Protein 4FI9 (pdb70)

Nearest PDB structures (foldseek):
  6wme-assembly1_A-3  TM=9.940E-01  e=1.239E-36  Homo sapiens
  4dxt-assembly1_A  TM=9.394E-01  e=5.424E-35  Homo sapiens
  6r15-assembly1_A  TM=9.666E-01  e=5.099E-30  Homo sapiens
  5ed8-assembly1_A  TM=8.109E-01  e=4.508E-31  Mus musculus
  5ywz-assembly1_A  TM=8.117E-01  e=4.195E-27  Mus musculus

Sequence (209 aa):
VTEEQVHHIVKQALQRYSEDRIGLADYALESGGASVISTRCSETYETKTALLSLFGIPLWYHSQSPRVILQPDVHPGNCWAFQGPQGFAVVRLSARIRPTAVTLEHVPKALSPNSTISSAPKDFAIFGFDEDLQQEGTLLGKFTYDQDGEPIQTFHFQAPTMATYQVVELRILTNWGHPEYTCIYRFRVHGEPAHFYPMLRYTNGPPPT

Solvent-accessible surface area: 11937 Å² total; per-residue (Å²): 150,70,126,137,90,65,109,132,102,67,160,51,57,115,102,135,127,83,80,57,121,27,35,70,71,18,39,0,41,39,106,54,48,3,53,25,56,66,135,28,15,34,86,48,43,93,50,55,5,9,22,18,27,34,97,73,116,111,83,164,107,98,60,63,46,20,125,16,0,0,51,84,87,42,132,63,12,34,2,1,5,2,134,14,53,114,6,90,2,10,0,36,4,42,35,90,0,50,6,49,1,0,0,2,11,4,2,46,62,93,110,15,102,136,68,77,10,36,6,0,4,71,41,0,4,1,27,0,15,55,144,43,115,113,109,124,30,71,102,31,12,76,37,65,3,67,55,115,39,128,47,22,20,49,26,128,11,180,94,42,93,147,54,45,10,64,17,2,2,0,59,1,74,51,12,69,56,50,124,38,29,0,0,2,0,4,0,4,1,6,16,50,72,61,217,232,190,65,140,86,156,104,59,101,41,109,46,23,39

Structure (mmCIF, N/CA/C/O backbone):
data_4FI9
#
_entry.id   4FI9
#
_cell.length_a   79.835
_cell.length_b   79.835
_cell.length_c   280.221
_cell.angle_alpha   90.00
_cell.angle_beta   90.00
_cell.angle_gamma   120.00
#
_symmetry.space_group_name_H-M   'H 3 2'
#
loop_
_entity.id
_entity.type
_entity.pdbx_description
1 polymer 'SUN domain-containing protein 2'
2 polymer Nesprin-2
3 water water
#
loop_
_atom_site.group_PDB
_atom_site.id
_atom_site.type_symbol
_atom_site.label_atom_id
_atom_site.label_alt_id
_atom_site.label_comp_id
_atom_site.label_asym_id
_atom_site.label_entity_id
_atom_site.label_seq_id
_atom_site.pdbx_PDB_ins_code
_atom_site.Cartn_x
_atom_site.Cartn_y
_atom_site.Cartn_z
_atom_site.occupancy
_atom_site.B_iso_or_equiv
_atom_site.auth_seq_id
_atom_site.auth_comp_id
_atom_site.auth_asym_id
_atom_site.auth_atom_id
_atom_site.pdbx_PDB_model_num
ATOM 1 N N . VAL A 1 1 ? -2.841 -45.678 21.218 1.00 103.45 523 VAL A N 1
ATOM 2 C CA . VAL A 1 1 ? -3.641 -46.629 20.382 1.00 102.19 523 VAL A CA 1
ATOM 3 C C . VAL A 1 1 ? -3.044 -48.036 20.342 1.00 102.53 523 VAL A C 1
ATOM 4 O O . VAL A 1 1 ? -1.861 -48.229 20.626 1.00 103.00 523 VAL A O 1
ATOM 8 N N . THR A 1 2 ? -3.878 -49.009 19.985 1.00 102.59 524 THR A N 1
ATOM 9 C CA . THR A 1 2 ? -3.430 -50.382 19.797 1.00 103.20 524 THR A CA 1
ATOM 10 C C . THR A 1 2 ? -3.045 -50.653 18.344 1.00 100.61 524 THR A C 1
ATOM 11 O O . THR A 1 2 ? -3.556 -50.008 17.417 1.00 98.56 524 THR A O 1
ATOM 15 N N . GLU A 1 3 ? -2.144 -51.620 18.163 1.00 100.96 525 GLU A N 1
ATOM 16 C CA . GLU A 1 3 ? -1.741 -52.104 16.844 1.00 98.90 525 GLU A CA 1
ATOM 17 C C . GLU A 1 3 ? -2.963 -52.335 15.947 1.00 97.19 525 GLU A C 1
ATOM 18 O O . GLU A 1 3 ? -2.993 -51.891 14.802 1.00 95.04 525 GLU A O 1
ATOM 24 N N . GLU A 1 4 ? -3.978 -53.004 16.480 1.00 98.40 526 GLU A N 1
ATOM 25 C CA . GLU A 1 4 ? -5.195 -53.245 15.735 1.00 97.43 526 GLU A CA 1
ATOM 26 C C . GLU A 1 4 ? -5.744 -51.937 15.168 1.00 94.67 526 GLU A C 1
ATOM 27 O O . GLU A 1 4 ? -6.109 -51.875 13.992 1.00 92.86 526 GLU A O 1
ATOM 33 N N . GLN A 1 5 ? -5.776 -50.888 15.985 1.00 94.24 527 GLN A N 1
ATOM 34 C CA . GLN A 1 5 ? -6.277 -49.599 15.515 1.00 92.03 527 GLN A CA 1
ATOM 35 C C . GLN A 1 5 ? -5.424 -49.073 14.377 1.00 88.75 527 GLN A C 1
ATOM 36 O O . GLN A 1 5 ? -5.954 -48.483 13.430 1.00 87.10 527 GLN A O 1
ATOM 42 N N . VAL A 1 6 ? -4.108 -49.285 14.470 1.00 87.65 528 VAL A N 1
ATOM 43 C CA . VAL A 1 6 ? -3.173 -48.738 13.480 1.00 84.57 528 VAL A CA 1
ATOM 44 C C . VAL A 1 6 ? -3.445 -49.331 12.105 1.00 82.77 528 VAL A C 1
ATOM 45 O O . VAL A 1 6 ? -3.621 -48.600 11.128 1.00 80.89 528 VAL A O 1
ATOM 49 N N . HIS A 1 7 ? -3.503 -50.661 12.049 1.00 83.23 529 HIS A N 1
ATOM 50 C CA . HIS A 1 7 ? -3.819 -51.380 10.825 1.00 81.79 529 HIS A CA 1
ATOM 51 C C . HIS A 1 7 ? -5.096 -50.886 10.158 1.00 80.57 529 HIS A C 1
ATOM 52 O O . HIS A 1 7 ? -5.127 -50.686 8.945 1.00 79.15 529 HIS A O 1
ATOM 59 N N . HIS A 1 8 ? -6.143 -50.682 10.950 1.00 81.40 530 HIS A N 1
ATOM 60 C CA . HIS A 1 8 ? -7.392 -50.150 10.421 1.00 80.47 530 HIS A CA 1
ATOM 61 C C . HIS A 1 8 ? -7.194 -48.761 9.828 1.00 77.45 530 HIS A C 1
ATOM 62 O O . HIS A 1 8 ? -7.758 -48.459 8.773 1.00 76.50 530 HIS A O 1
ATOM 69 N N . ILE A 1 9 ? -6.402 -47.923 10.504 1.00 75.91 531 ILE A N 1
ATOM 70 C CA . ILE A 1 9 ? -6.136 -46.565 10.028 1.00 72.79 531 ILE A CA 1
ATOM 71 C C . ILE A 1 9 ? -5.431 -46.632 8.683 1.00 70.69 531 ILE A C 1
ATOM 72 O O . ILE A 1 9 ? -5.833 -45.961 7.731 1.00 69.48 531 ILE A O 1
ATOM 77 N N . VAL A 1 10 ? -4.408 -47.480 8.608 1.00 70.14 532 VAL A N 1
ATOM 78 C CA . VAL A 1 10 ? -3.653 -47.689 7.384 1.00 68.22 532 VAL A CA 1
ATOM 79 C C . VAL A 1 10 ? -4.518 -48.251 6.244 1.00 67.78 532 VAL A C 1
ATOM 80 O O . VAL A 1 10 ? -4.495 -47.729 5.128 1.00 65.84 532 VAL A O 1
ATOM 84 N N . LYS A 1 11 ? -5.271 -49.312 6.535 1.00 69.35 533 LYS A N 1
ATOM 85 C CA . LYS A 1 11 ? -6.159 -49.923 5.554 1.00 70.22 533 LYS A CA 1
ATOM 86 C C . LYS A 1 11 ? -7.074 -48.871 4.946 1.00 69.60 533 LYS A C 1
ATOM 87 O O . LYS A 1 11 ? -7.158 -48.737 3.713 1.00 68.86 533 LYS A O 1
ATOM 93 N N . GLN A 1 12 ? -7.735 -48.115 5.821 1.00 70.16 534 GLN A N 1
ATOM 94 C CA . GLN A 1 12 ? -8.641 -47.059 5.406 1.00 69.66 534 GLN A CA 1
ATOM 95 C C . GLN A 1 12 ? -7.872 -46.057 4.570 1.00 68.02 534 GLN A C 1
ATOM 96 O O . GLN A 1 12 ? -8.316 -45.661 3.493 1.00 67.13 534 GLN A O 1
ATOM 98 N N . ALA A 1 13 ? -6.690 -45.692 5.050 1.00 68.15 535 ALA A N 1
ATOM 99 C CA . ALA A 1 13 ? -5.862 -44.713 4.369 1.00 67.47 535 ALA A CA 1
ATOM 100 C C . ALA A 1 13 ? -5.494 -45.183 2.968 1.00 67.30 535 ALA A C 1
ATOM 101 O O . ALA A 1 13 ? -5.598 -44.411 2.010 1.00 66.49 535 ALA A O 1
ATOM 103 N N . LEU A 1 14 ? -5.089 -46.451 2.850 1.00 68.64 536 LEU A N 1
ATOM 104 C CA . LEU A 1 14 ? -4.633 -46.990 1.574 1.00 68.93 536 LEU A CA 1
ATOM 105 C C . LEU A 1 14 ? -5.789 -47.103 0.620 1.00 69.85 536 LEU A C 1
ATOM 106 O O . LEU A 1 14 ? -5.632 -46.888 -0.578 1.00 69.18 536 LEU A O 1
ATOM 111 N N . GLN A 1 15 ? -6.954 -47.427 1.173 1.00 72.19 537 GLN A N 1
ATOM 112 C CA . GLN A 1 15 ? -8.184 -47.552 0.403 1.00 74.06 537 GLN A CA 1
ATOM 113 C C . GLN A 1 15 ? -8.588 -46.235 -0.263 1.00 73.39 537 GLN A C 1
ATOM 114 O O . GLN A 1 15 ? -8.884 -46.211 -1.462 1.00 73.21 537 GLN A O 1
ATOM 120 N N . ARG A 1 16 ? -8.590 -45.147 0.508 1.00 73.53 538 ARG A N 1
ATOM 121 C CA . ARG A 1 16 ? -8.880 -43.829 -0.048 1.00 73.49 538 ARG A CA 1
ATOM 122 C C . ARG A 1 16 ? -7.865 -43.444 -1.130 1.00 71.96 538 ARG A C 1
ATOM 123 O O . ARG A 1 16 ? -8.206 -42.813 -2.132 1.00 71.43 538 ARG A O 1
ATOM 131 N N . TYR A 1 17 ? -6.621 -43.855 -0.918 1.00 71.60 539 TYR A N 1
ATOM 132 C CA . TYR A 1 17 ? -5.534 -43.559 -1.829 1.00 70.65 539 TYR A CA 1
ATOM 133 C C . TYR A 1 17 ? -5.800 -44.158 -3.202 1.00 71.02 539 TYR A C 1
ATOM 134 O O . TYR A 1 17 ? -5.496 -43.573 -4.244 1.00 70.43 539 TYR A O 1
ATOM 143 N N . SER A 1 18 ? -6.385 -45.339 -3.197 1.00 72.49 540 SER A N 1
ATOM 144 C CA . SER A 1 18 ? -6.559 -46.091 -4.416 1.00 73.69 540 SER A CA 1
ATOM 145 C C . SER A 1 18 ? -7.851 -45.738 -5.116 1.00 74.26 540 SER A C 1
ATOM 146 O O . SER A 1 18 ? -8.141 -46.266 -6.174 1.00 74.75 540 SER A O 1
ATOM 149 N N . GLU A 1 19 ? -8.618 -44.837 -4.515 1.00 75.06 541 GLU A N 1
ATOM 150 C CA . GLU A 1 19 ? -9.833 -44.302 -5.115 1.00 76.52 541 GLU A CA 1
ATOM 151 C C . GLU A 1 19 ? -9.525 -42.976 -5.800 1.00 76.21 541 GLU A C 1
ATOM 152 O O . GLU A 1 19 ? -10.092 -41.933 -5.462 1.00 76.70 541 GLU A O 1
ATOM 158 N N . ASP A 1 20 ? -8.610 -43.019 -6.763 1.00 76.35 542 ASP A N 1
ATOM 159 C CA . ASP A 1 20 ? -8.138 -41.815 -7.445 1.00 76.18 542 ASP A CA 1
ATOM 160 C C . ASP A 1 20 ? -7.654 -40.757 -6.466 1.00 75.08 542 ASP A C 1
ATOM 161 O O . ASP A 1 20 ? -7.672 -39.579 -6.765 1.00 74.80 542 ASP A O 1
ATOM 166 N N . ARG A 1 21 ? -7.243 -41.203 -5.286 1.00 75.04 543 ARG A N 1
ATOM 167 C CA . ARG A 1 21 ? -6.574 -40.368 -4.289 1.00 75.07 543 ARG A CA 1
ATOM 168 C C . ARG A 1 21 ? -7.504 -39.512 -3.448 1.00 75.18 543 ARG A C 1
ATOM 169 O O . ARG A 1 21 ? -7.252 -39.310 -2.263 1.00 75.65 543 ARG A O 1
ATOM 177 N N . ILE A 1 22 ? -8.565 -39.002 -4.053 1.00 75.21 544 ILE A N 1
ATOM 178 C CA . ILE A 1 22 ? -9.437 -38.065 -3.360 1.00 75.53 544 ILE A CA 1
ATOM 179 C C . ILE A 1 22 ? -10.805 -38.676 -3.068 1.00 76.33 544 ILE A C 1
ATOM 180 O O . ILE A 1 22 ? -11.608 -38.095 -2.327 1.00 77.42 544 ILE A O 1
ATOM 185 N N . GLY A 1 23 ? -11.059 -39.844 -3.659 1.00 75.87 545 GLY A N 1
ATOM 186 C CA . GLY A 1 23 ? -12.324 -40.560 -3.493 1.00 76.55 545 GLY A CA 1
ATOM 187 C C . GLY A 1 23 ? -13.602 -39.973 -4.094 1.00 77.24 545 GLY A C 1
ATOM 188 O O . GLY A 1 23 ? -14.697 -40.375 -3.717 1.00 78.73 545 GLY A O 1
ATOM 189 N N . LEU A 1 24 ? -13.485 -39.031 -5.023 1.00 76.47 546 LEU A N 1
ATOM 190 C CA . LEU A 1 24 ? -14.667 -38.526 -5.715 1.00 77.34 546 LEU A CA 1
ATOM 191 C C . LEU A 1 24 ? -14.639 -38.831 -7.206 1.00 77.21 546 LEU A C 1
ATOM 192 O O . LEU A 1 24 ? -13.614 -38.639 -7.875 1.00 76.32 546 LEU A O 1
ATOM 197 N N . ALA A 1 25 ? -15.778 -39.274 -7.729 1.00 78.23 547 ALA A N 1
ATOM 198 C CA . ALA A 1 25 ? -15.936 -39.466 -9.166 1.00 78.61 547 ALA A CA 1
ATOM 199 C C . ALA A 1 25 ? -15.538 -38.213 -9.957 1.00 78.12 547 ALA A C 1
ATOM 200 O O . ALA A 1 25 ? -15.740 -37.084 -9.502 1.00 78.25 547 ALA A O 1
ATOM 202 N N . ASP A 1 26 ? -14.951 -38.429 -11.130 1.00 77.86 548 ASP A N 1
ATOM 203 C CA . ASP A 1 26 ? -14.433 -37.343 -11.950 1.00 77.81 548 ASP A CA 1
ATOM 204 C C . ASP A 1 26 ? -15.177 -37.316 -13.252 1.00 79.08 548 ASP A C 1
ATOM 205 O O . ASP A 1 26 ? -14.881 -38.114 -14.138 1.00 79.58 548 ASP A O 1
ATOM 210 N N . TYR A 1 27 ? -16.124 -36.390 -13.383 1.00 80.03 549 TYR A N 1
ATOM 211 C CA . TYR A 1 27 ? -16.954 -36.322 -14.586 1.00 81.66 549 TYR A CA 1
ATOM 212 C C . TYR A 1 27 ? -16.206 -35.764 -15.791 1.00 81.25 549 TYR A C 1
ATOM 213 O O . TYR A 1 27 ? -16.734 -35.716 -16.903 1.00 82.68 549 TYR A O 1
ATOM 222 N N . ALA A 1 28 ? -14.960 -35.372 -15.550 1.00 79.13 550 ALA A N 1
ATOM 223 C CA . ALA A 1 28 ? -14.079 -34.878 -16.582 1.00 78.76 550 ALA A CA 1
ATOM 224 C C . ALA A 1 28 ? -13.010 -35.904 -16.993 1.00 77.73 550 ALA A C 1
ATOM 225 O O . ALA A 1 28 ? -12.198 -35.626 -17.863 1.00 78.40 550 ALA A O 1
ATOM 227 N N . LEU A 1 29 ? -13.007 -37.089 -16.395 1.00 76.66 551 LEU A N 1
ATOM 228 C CA . LEU A 1 29 ? -12.043 -38.124 -16.792 1.00 76.02 551 LEU A CA 1
ATOM 229 C C . LEU A 1 29 ? -12.311 -38.629 -18.208 1.00 77.85 551 LEU A C 1
ATOM 230 O O . LEU A 1 29 ? -13.439 -39.016 -18.527 1.00 79.37 551 LEU A O 1
ATOM 235 N N . GLU A 1 30 ? -11.275 -38.643 -19.046 1.00 77.84 552 GLU A N 1
ATOM 236 C CA . GLU A 1 30 ? -11.472 -38.931 -20.460 1.00 79.69 552 GLU A CA 1
ATOM 237 C C . GLU A 1 30 ? -11.956 -40.340 -20.737 1.00 80.58 552 GLU A C 1
ATOM 238 O O . GLU A 1 30 ? -12.850 -40.537 -21.547 1.00 82.65 552 GLU A O 1
ATOM 244 N N . SER A 1 31 ? -11.355 -41.317 -20.072 1.00 79.50 553 SER A N 1
ATOM 245 C CA . SER A 1 31 ? -11.700 -42.717 -20.294 1.00 80.69 553 SER A CA 1
ATOM 246 C C . SER A 1 31 ? -13.106 -43.009 -19.804 1.00 81.29 553 SER A C 1
ATOM 247 O O . SER A 1 31 ? -13.756 -43.941 -20.277 1.00 83.10 553 SER A O 1
ATOM 250 N N . GLY A 1 32 ? -13.559 -42.202 -18.850 1.00 79.86 554 GLY A N 1
ATOM 251 C CA . GLY A 1 32 ? -14.912 -42.290 -18.334 1.00 80.67 554 GLY A CA 1
ATOM 252 C C . GLY A 1 32 ? -15.943 -41.671 -19.256 1.00 82.82 554 GLY A C 1
ATOM 253 O O . GLY A 1 32 ? -17.148 -41.851 -19.046 1.00 84.58 554 GLY A O 1
ATOM 254 N N . GLY A 1 33 ? -15.479 -40.933 -20.268 1.00 83.03 555 GLY A N 1
ATOM 255 C CA . GLY A 1 33 ? -16.362 -40.366 -21.283 1.00 84.93 555 GLY A CA 1
ATOM 256 C C . GLY A 1 33 ? -16.238 -38.876 -21.529 1.00 84.65 555 GLY A C 1
ATOM 257 O O . GLY A 1 33 ? -16.931 -38.331 -22.382 1.00 86.92 555 GLY A O 1
ATOM 258 N N . ALA A 1 34 ? -15.378 -38.204 -20.777 1.00 82.50 556 ALA A N 1
ATOM 259 C CA . ALA A 1 34 ? -15.134 -36.786 -20.994 1.00 82.35 556 ALA A CA 1
ATOM 260 C C . ALA A 1 34 ? -14.272 -36.595 -22.220 1.00 83.42 556 ALA A C 1
ATOM 261 O O . ALA A 1 34 ? -13.494 -37.470 -22.588 1.00 83.47 556 ALA A O 1
ATOM 263 N N . SER A 1 35 ? -14.420 -35.446 -22.861 1.00 84.99 557 SER A N 1
ATOM 264 C CA . SER A 1 35 ? -13.571 -35.095 -23.983 1.00 86.25 557 SER A CA 1
ATOM 265 C C . SER A 1 35 ? -13.373 -33.597 -24.011 1.00 86.80 557 SER A C 1
ATOM 266 O O . SER A 1 35 ? -14.154 -32.834 -23.446 1.00 86.73 557 SER A O 1
ATOM 269 N N . VAL A 1 36 ? -12.298 -33.196 -24.669 1.00 87.93 558 VAL A N 1
ATOM 270 C CA . VAL A 1 36 ? -11.961 -31.804 -24.881 1.00 89.18 558 VAL A CA 1
ATOM 271 C C . VAL A 1 36 ? -12.535 -31.384 -26.246 1.00 92.72 558 VAL A C 1
ATOM 272 O O . VAL A 1 36 ? -12.729 -32.227 -27.131 1.00 94.06 558 VAL A O 1
ATOM 276 N N . ILE A 1 37 ? -12.834 -30.096 -26.403 1.00 94.62 559 ILE A N 1
ATOM 277 C CA . ILE A 1 37 ? -13.442 -29.611 -27.636 1.00 98.62 559 ILE A CA 1
ATOM 278 C C . ILE A 1 37 ? -12.443 -29.066 -28.682 1.00 100.87 559 ILE A C 1
ATOM 279 O O . ILE A 1 37 ? -12.656 -29.247 -29.896 1.00 103.90 559 ILE A O 1
ATOM 284 N N . SER A 1 38 ? -11.362 -28.425 -28.226 1.00 100.06 560 SER A N 1
ATOM 285 C CA . SER A 1 38 ? -10.225 -28.027 -29.107 1.00 102.07 560 SER A CA 1
ATOM 286 C C . SER A 1 38 ? -10.425 -26.725 -29.885 1.00 105.17 560 SER A C 1
ATOM 287 O O . SER A 1 38 ? -9.652 -25.773 -29.715 1.00 105.60 560 SER A O 1
ATOM 290 N N . THR A 1 39 ? -11.431 -26.708 -30.765 1.00 107.77 561 THR A N 1
ATOM 291 C CA . THR A 1 39 ? -11.793 -25.514 -31.538 1.00 110.79 561 THR A CA 1
ATOM 292 C C . THR A 1 39 ? -12.087 -24.355 -30.581 1.00 110.30 561 THR A C 1
ATOM 293 O O . THR A 1 39 ? -11.630 -23.228 -30.795 1.00 111.84 561 THR A O 1
ATOM 297 N N . ARG A 1 40 ? -12.854 -24.652 -29.530 1.00 108.39 562 ARG A N 1
ATOM 298 C CA . ARG A 1 40 ? -12.918 -23.807 -28.352 1.00 106.94 562 ARG A CA 1
ATOM 299 C C . ARG A 1 40 ? -11.866 -24.379 -27.424 1.00 103.81 562 ARG A C 1
ATOM 300 O O . ARG A 1 40 ? -11.848 -25.583 -27.184 1.00 102.12 562 ARG A O 1
ATOM 302 N N . CYS A 1 41 ? -10.966 -23.508 -26.969 1.00 103.73 563 CYS A N 1
ATOM 303 C CA . CYS A 1 41 ? -9.881 -23.803 -26.017 1.00 101.53 563 CYS A CA 1
ATOM 304 C C . CYS A 1 41 ? -8.467 -23.633 -26.604 1.00 102.11 563 CYS A C 1
ATOM 305 O O . CYS A 1 41 ? -8.154 -24.174 -27.658 1.00 103.16 563 CYS A O 1
ATOM 308 N N . SER A 1 42 ? -7.653 -22.861 -25.872 1.00 101.72 564 SER A N 1
ATOM 309 C CA . SER A 1 42 ? -6.311 -22.330 -26.233 1.00 102.64 564 SER A CA 1
ATOM 310 C C . SER A 1 42 ? -5.341 -23.087 -27.150 1.00 102.93 564 SER A C 1
ATOM 311 O O . SER A 1 42 ? -5.387 -24.305 -27.280 1.00 101.75 564 SER A O 1
ATOM 314 N N . GLU A 1 43 ? -4.431 -22.329 -27.751 1.00 104.98 565 GLU A N 1
ATOM 315 C CA . GLU A 1 43 ? -3.380 -22.889 -28.583 1.00 106.12 565 GLU A CA 1
ATOM 316 C C . GLU A 1 43 ? -2.224 -23.398 -27.721 1.00 104.24 565 GLU A C 1
ATOM 317 O O . GLU A 1 43 ? -1.732 -22.688 -26.842 1.00 103.80 565 GLU A O 1
ATOM 319 N N . THR A 1 44 ? -1.814 -24.639 -27.988 1.00 103.55 566 THR A N 1
ATOM 320 C CA . THR A 1 44 ? -0.684 -25.303 -27.335 1.00 102.25 566 THR A CA 1
ATOM 321 C C . THR A 1 44 ? 0.632 -24.570 -27.580 1.00 104.63 566 THR A C 1
ATOM 322 O O . THR A 1 44 ? 0.913 -24.154 -28.701 1.00 107.71 566 THR A O 1
ATOM 3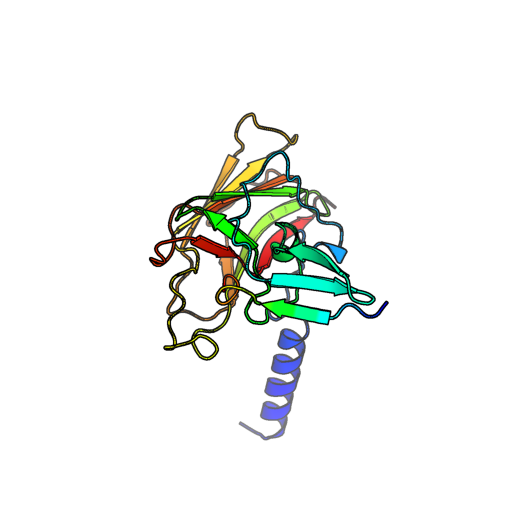26 N N . TYR A 1 45 ? 1.435 -24.420 -26.529 1.00 103.82 567 TYR A N 1
ATOM 327 C CA . TYR A 1 45 ? 2.758 -23.806 -26.632 1.00 106.32 567 TYR A CA 1
ATOM 328 C C . TYR A 1 45 ? 3.638 -24.650 -27.558 1.00 108.59 567 TYR A C 1
ATOM 329 O O . TYR A 1 45 ? 3.922 -25.808 -27.247 1.00 107.51 567 TYR A O 1
ATOM 338 N N . GLU A 1 46 ? 4.043 -24.087 -28.697 1.00 112.38 568 GLU A N 1
ATOM 339 C CA . GLU A 1 46 ? 4.910 -24.794 -29.646 1.00 115.08 568 GLU A CA 1
ATOM 340 C C . GLU A 1 46 ? 6.370 -24.779 -29.170 1.00 116.27 568 GLU A C 1
ATOM 341 O O . GLU A 1 46 ? 6.874 -23.725 -28.773 1.00 117.38 568 GLU A O 1
ATOM 343 N N . THR A 1 47 ? 7.044 -25.933 -29.213 1.00 116.45 569 THR A N 1
ATOM 344 C CA . THR A 1 47 ? 8.421 -26.035 -28.693 1.00 117.86 569 THR A CA 1
ATOM 345 C C . THR A 1 47 ? 9.472 -26.517 -29.701 1.00 121.58 569 THR A C 1
ATOM 346 O O . THR A 1 47 ? 10.557 -25.923 -29.795 1.00 124.51 569 THR A O 1
ATOM 350 N N . LYS A 1 48 ? 9.160 -27.589 -30.433 1.00 121.89 570 LYS A N 1
ATOM 351 C CA . LYS A 1 48 ? 10.095 -28.198 -31.403 1.00 125.51 570 LYS A CA 1
ATOM 352 C C . LYS A 1 48 ? 11.372 -28.766 -30.747 1.00 126.01 570 LYS A C 1
ATOM 353 O O . LYS A 1 48 ? 12.495 -28.516 -31.208 1.00 129.50 570 LYS A O 1
ATOM 355 N N . THR A 1 49 ? 11.182 -29.529 -29.669 1.00 122.82 571 THR A N 1
ATOM 356 C CA . THR A 1 49 ? 12.284 -30.230 -28.992 1.00 123.05 571 THR A CA 1
ATOM 357 C C . THR A 1 49 ? 12.239 -31.745 -29.236 1.00 123.06 571 THR A C 1
ATOM 358 O O . THR A 1 49 ? 13.232 -32.330 -29.672 1.00 125.76 571 THR A O 1
ATOM 362 N N . ALA A 1 50 ? 11.074 -32.352 -28.985 1.00 120.35 572 ALA A N 1
ATOM 363 C CA . ALA A 1 50 ? 10.884 -33.812 -29.022 1.00 119.93 572 ALA A CA 1
ATOM 364 C C . ALA A 1 50 ? 10.640 -34.390 -30.425 1.00 122.87 572 ALA A C 1
ATOM 365 O O . ALA A 1 50 ? 9.496 -34.429 -30.888 1.00 122.00 572 ALA A O 1
ATOM 367 N N . LEU A 1 51 ? 11.711 -34.853 -31.079 1.00 126.67 573 LEU A N 1
ATOM 368 C CA . LEU A 1 51 ? 11.628 -35.435 -32.433 1.00 130.30 573 LEU A CA 1
ATOM 369 C C . LEU A 1 51 ? 11.542 -36.966 -32.436 1.00 130.48 573 LEU A C 1
ATOM 370 O O . LEU A 1 51 ? 12.551 -37.655 -32.232 1.00 132.24 573 LEU A O 1
ATOM 372 N N . LEU A 1 52 ? 10.335 -37.483 -32.681 1.00 129.03 574 LEU A N 1
ATOM 373 C CA . LEU A 1 52 ? 10.089 -38.928 -32.785 1.00 129.35 574 LEU A CA 1
ATOM 374 C C . LEU A 1 52 ? 10.270 -39.426 -34.228 1.00 133.84 574 LEU A C 1
ATOM 375 O O . LEU A 1 52 ? 9.787 -38.793 -35.172 1.00 135.28 574 LEU A O 1
ATOM 377 N N . SER A 1 53 ? 10.973 -40.551 -34.385 1.00 136.28 575 SER A N 1
ATOM 378 C CA . SER A 1 53 ? 11.215 -41.151 -35.710 1.00 141.18 575 SER A CA 1
ATOM 379 C C . SER A 1 53 ? 11.314 -42.687 -35.683 1.00 142.60 575 SER A C 1
ATOM 380 O O . SER A 1 53 ? 11.753 -43.273 -34.686 1.00 141.08 575 SER A O 1
ATOM 383 N N . LEU A 1 54 ? 10.895 -43.324 -36.781 1.00 145.76 576 LEU A N 1
ATOM 384 C CA . LEU A 1 54 ? 10.930 -44.785 -36.915 1.00 147.70 576 LEU A CA 1
ATOM 385 C C . LEU A 1 54 ? 11.809 -45.180 -38.094 1.00 153.67 576 LEU A C 1
ATOM 386 O O . LEU A 1 54 ? 12.148 -44.332 -38.920 1.00 156.26 576 LEU A O 1
ATOM 388 N N . PHE A 1 55 ? 12.179 -46.463 -38.151 1.00 156.21 577 PHE A N 1
ATOM 389 C CA . PHE A 1 55 ? 13.005 -47.059 -39.241 1.00 162.35 577 PHE A CA 1
ATOM 390 C C . PHE A 1 55 ? 14.125 -46.175 -39.857 1.00 165.71 577 PHE A C 1
ATOM 391 O O . PHE A 1 55 ? 14.531 -46.393 -41.014 1.00 170.98 577 PHE A O 1
ATOM 393 N N . GLY A 1 56 ? 14.613 -45.186 -39.100 1.00 163.01 578 GLY A N 1
ATOM 394 C CA . GLY A 1 56 ? 15.738 -44.331 -39.650 1.00 166.71 578 GLY A CA 1
ATOM 395 C C . GLY A 1 56 ? 15.438 -42.844 -39.927 1.00 165.40 578 GLY A C 1
ATOM 396 O O . GLY A 1 56 ? 16.338 -41.952 -39.709 1.00 166.01 578 GLY A O 1
ATOM 397 N N . ILE A 1 57 ? 14.252 -42.606 -40.472 1.00 164.27 579 ILE A N 1
ATOM 398 C CA . ILE A 1 57 ? 13.921 -41.249 -40.940 1.00 163.94 579 ILE A CA 1
ATOM 399 C C . ILE A 1 57 ? 13.035 -40.434 -39.985 1.00 158.07 579 ILE A C 1
ATOM 400 O O . ILE A 1 57 ? 12.069 -40.967 -39.427 1.00 154.59 579 ILE A O 1
ATOM 405 N N . PRO A 1 58 ? 13.378 -39.139 -39.789 1.00 157.30 580 PRO A N 1
ATOM 406 C CA . PRO A 1 58 ? 12.566 -38.187 -39.022 1.00 152.46 580 PRO A CA 1
ATOM 407 C C . PRO A 1 58 ? 11.111 -38.110 -39.496 1.00 151.06 580 PRO A C 1
ATOM 408 O O . PRO A 1 58 ? 10.847 -38.136 -40.704 1.00 154.63 580 PRO A O 1
ATOM 412 N N . LEU A 1 59 ? 10.188 -38.025 -38.539 1.00 146.18 581 LEU A N 1
ATOM 413 C CA . LEU A 1 59 ? 8.755 -37.938 -38.828 1.00 144.65 581 LEU A CA 1
ATOM 414 C C . LEU A 1 59 ? 8.180 -36.581 -38.420 1.00 142.00 581 LEU A C 1
ATOM 415 O O . LEU A 1 59 ? 7.838 -35.763 -39.277 1.00 143.97 581 LEU A O 1
ATOM 420 N N . TRP A 1 60 ? 8.073 -36.353 -37.112 1.00 137.81 582 TRP A N 1
ATOM 421 C CA . TRP A 1 60 ? 7.547 -35.099 -36.580 1.00 135.31 582 TRP A CA 1
ATOM 422 C C . TRP A 1 60 ? 7.962 -34.870 -35.132 1.00 131.29 582 TRP A C 1
ATOM 423 O O . TRP A 1 60 ? 8.378 -35.794 -34.434 1.00 129.88 582 TRP A O 1
ATOM 434 N N . TYR A 1 61 ? 7.839 -33.619 -34.701 1.00 129.60 583 TYR A N 1
ATOM 435 C CA . TYR A 1 61 ? 7.928 -33.257 -33.300 1.00 125.55 583 TYR A CA 1
ATOM 436 C C . TYR A 1 61 ? 6.566 -33.483 -32.645 1.00 121.63 583 TYR A C 1
ATOM 437 O O . TYR A 1 61 ? 5.571 -32.876 -33.051 1.00 121.37 583 TYR A O 1
ATOM 446 N N . HIS A 1 62 ? 6.518 -34.364 -31.648 1.00 118.70 584 HIS A N 1
ATOM 447 C CA . HIS A 1 62 ? 5.307 -34.542 -30.847 1.00 114.77 584 HIS A CA 1
ATOM 448 C C . HIS A 1 62 ? 5.268 -33.474 -29.767 1.00 111.66 584 HIS A C 1
ATOM 449 O O . HIS A 1 62 ? 6.302 -33.092 -29.234 1.00 111.81 584 HIS A O 1
ATOM 456 N N . SER A 1 63 ? 4.074 -32.979 -29.470 1.00 109.22 585 SER A N 1
ATOM 457 C CA . SER A 1 63 ? 3.867 -32.108 -28.313 1.00 106.37 585 SER A CA 1
ATOM 458 C C . SER A 1 63 ? 2.522 -32.417 -27.656 1.00 103.02 585 SER A C 1
ATOM 459 O O . SER A 1 63 ? 1.520 -32.599 -28.350 1.00 103.53 585 SER A O 1
ATOM 462 N N . GLN A 1 64 ? 2.514 -32.469 -26.323 1.00 99.60 586 GLN A N 1
ATOM 463 C CA . GLN A 1 64 ? 1.332 -32.854 -25.547 1.00 96.17 586 GLN A CA 1
ATOM 464 C C . GLN A 1 64 ? 0.114 -32.048 -25.949 1.00 95.88 586 GLN A C 1
ATOM 465 O O . GLN A 1 64 ? 0.178 -30.824 -26.031 1.00 96.64 586 GLN A O 1
ATOM 471 N N . SER A 1 65 ? -0.989 -32.743 -26.201 1.00 94.94 587 SER A N 1
ATOM 472 C CA . SER A 1 65 ? -2.235 -32.098 -26.611 1.00 95.00 587 SER A CA 1
ATOM 473 C C . SER A 1 65 ? -3.083 -31.746 -25.392 1.00 92.05 587 SER A C 1
ATOM 474 O O . SER A 1 65 ? -2.767 -32.175 -24.281 1.00 89.91 587 SER A O 1
ATOM 477 N N . PRO A 1 66 ? -4.154 -30.949 -25.586 1.00 92.08 588 PRO A N 1
ATOM 478 C CA . PRO A 1 66 ? -4.990 -30.574 -24.457 1.00 90.03 588 PRO A CA 1
ATOM 479 C C . PRO A 1 66 ? -5.594 -31.748 -23.704 1.00 87.88 588 PRO A C 1
ATOM 480 O O . PRO A 1 66 ? -5.803 -31.631 -22.493 1.00 86.04 588 PRO A O 1
ATOM 484 N N . ARG A 1 67 ? -5.843 -32.870 -24.386 1.00 87.93 589 ARG A N 1
ATOM 485 C CA . ARG A 1 67 ? -6.510 -33.984 -23.710 1.00 86.11 589 ARG A CA 1
ATOM 486 C C . ARG A 1 67 ? -5.773 -34.608 -22.535 1.00 83.40 589 ARG A C 1
ATOM 487 O O . ARG A 1 67 ? -6.402 -35.247 -21.695 1.00 82.09 589 ARG A O 1
ATOM 495 N N . VAL A 1 68 ? -4.469 -34.376 -22.436 1.00 82.50 590 VAL A N 1
ATOM 496 C CA . VAL A 1 68 ? -3.706 -34.919 -21.315 1.00 80.12 590 VAL A CA 1
ATOM 497 C C . VAL A 1 68 ? -4.119 -34.322 -19.954 1.00 78.01 590 VAL A C 1
ATOM 498 O O . VAL A 1 68 ? -3.795 -34.873 -18.898 1.00 76.28 590 VAL A O 1
ATOM 502 N N . ILE A 1 69 ? -4.866 -33.219 -19.984 1.00 78.18 591 ILE A N 1
ATOM 503 C CA . ILE A 1 69 ? -5.353 -32.604 -18.740 1.00 77.06 591 ILE A CA 1
ATOM 504 C C . ILE A 1 69 ? -6.500 -33.397 -18.137 1.00 76.24 591 ILE A C 1
ATOM 505 O O . ILE A 1 69 ? -6.931 -33.113 -17.020 1.00 75.56 591 ILE A O 1
ATOM 510 N N . LEU A 1 70 ? -6.985 -34.382 -18.889 1.00 76.82 592 LEU A N 1
ATOM 511 C CA . LEU A 1 70 ? -8.063 -35.258 -18.447 1.00 76.57 592 LEU A CA 1
ATOM 512 C C . LEU A 1 70 ? -7.552 -36.676 -18.303 1.00 76.47 592 LEU A C 1
ATOM 513 O O . LEU A 1 70 ? -8.337 -37.631 -18.177 1.00 77.15 592 LEU A O 1
ATOM 518 N N . GLN A 1 71 ? -6.236 -36.819 -18.358 1.00 76.22 593 GLN A N 1
ATOM 519 C CA . GLN A 1 71 ? -5.627 -38.133 -18.290 1.00 76.03 593 GLN A CA 1
ATOM 520 C C . GLN A 1 71 ? -4.898 -38.283 -16.943 1.00 74.59 593 GLN A C 1
ATOM 521 O O . GLN A 1 71 ? -4.289 -37.318 -16.468 1.00 74.27 593 GLN A O 1
ATOM 527 N N . PRO A 1 72 ? -4.993 -39.477 -16.312 1.00 73.92 594 PRO A N 1
ATOM 528 C CA . PRO A 1 72 ? -4.562 -39.705 -14.939 1.00 72.71 594 PRO A CA 1
ATOM 529 C C . PRO A 1 72 ? -3.069 -39.587 -14.778 1.00 73.15 594 PRO A C 1
ATOM 530 O O . PRO A 1 72 ? -2.604 -39.216 -13.713 1.00 72.00 594 PRO A O 1
ATOM 534 N N . ASP A 1 73 ? -2.338 -39.910 -15.840 1.00 75.48 595 ASP A N 1
ATOM 535 C CA . ASP A 1 73 ? -0.879 -39.932 -15.846 1.00 77.13 595 ASP A CA 1
ATOM 536 C C . ASP A 1 73 ? -0.303 -38.553 -15.528 1.00 76.75 595 ASP A C 1
ATOM 537 O O . ASP A 1 73 ? -0.471 -37.613 -16.322 1.00 78.12 595 ASP A O 1
ATOM 542 N N . VAL A 1 74 ? 0.368 -38.415 -14.381 1.00 75.25 596 VAL A N 1
ATOM 543 C CA . VAL A 1 74 ? 0.904 -37.107 -14.017 1.00 74.34 596 VAL A CA 1
ATOM 544 C C . VAL A 1 74 ? 2.383 -37.055 -13.661 1.00 74.90 596 VAL A C 1
ATOM 545 O O . VAL A 1 74 ? 2.798 -36.246 -12.823 1.00 74.76 596 VAL A O 1
ATOM 549 N N . HIS A 1 75 ? 3.187 -37.896 -14.295 1.00 75.61 597 HIS A N 1
ATOM 550 C CA . HIS A 1 75 ? 4.621 -37.778 -14.125 1.00 76.72 597 HIS A CA 1
ATOM 551 C C . HIS A 1 75 ? 5.058 -36.478 -14.795 1.00 77.49 597 HIS A C 1
ATOM 552 O O . HIS A 1 75 ? 4.327 -35.954 -15.630 1.00 77.94 597 HIS A O 1
ATOM 559 N N . PRO A 1 76 ? 6.233 -35.934 -14.413 1.00 78.00 598 PRO A N 1
ATOM 560 C CA . PRO A 1 76 ? 6.781 -34.751 -15.065 1.00 79.04 598 PRO A CA 1
ATOM 561 C C . PRO A 1 76 ? 6.680 -34.792 -16.577 1.00 80.03 598 PRO A C 1
ATOM 562 O O . PRO A 1 76 ? 7.115 -35.756 -17.206 1.00 80.64 598 PRO A O 1
ATOM 566 N N . GLY A 1 77 ? 6.092 -33.745 -17.141 1.00 80.12 599 GLY A N 1
ATOM 567 C CA . GLY A 1 77 ? 5.965 -33.615 -18.588 1.00 81.96 599 GLY A CA 1
ATOM 568 C C . GLY A 1 77 ? 4.605 -34.026 -19.111 1.00 81.10 599 GLY A C 1
ATOM 569 O O . GLY A 1 77 ? 4.244 -33.691 -20.234 1.00 82.52 599 GLY A O 1
ATOM 570 N N . ASN A 1 78 ? 3.853 -34.755 -18.293 1.00 79.17 600 ASN A N 1
ATOM 571 C CA . ASN A 1 78 ? 2.521 -35.214 -18.655 1.00 78.52 600 ASN A CA 1
ATOM 572 C C . ASN A 1 78 ? 1.479 -34.108 -18.511 1.00 78.01 600 ASN A C 1
ATOM 573 O O . ASN A 1 78 ? 0.369 -34.330 -17.995 1.00 76.87 600 ASN A O 1
ATOM 578 N N . CYS A 1 79 ? 1.837 -32.920 -18.979 1.00 79.03 601 CYS A N 1
ATOM 579 C CA . CYS A 1 79 ? 0.994 -31.759 -18.843 1.00 78.87 601 CYS A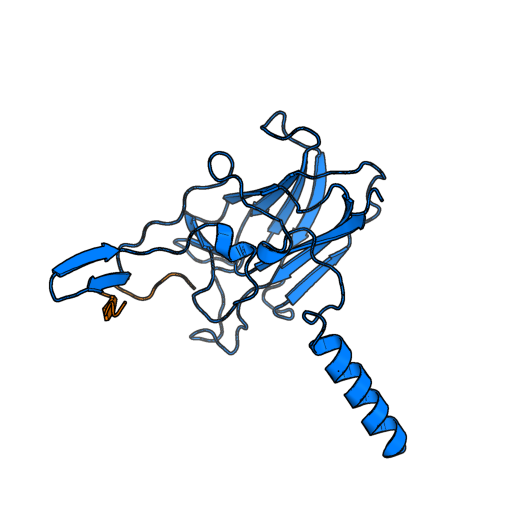 CA 1
ATOM 580 C C . CYS A 1 79 ? 0.755 -31.145 -20.208 1.00 80.45 601 CYS A C 1
ATOM 581 O O . CYS A 1 79 ? 1.479 -31.427 -21.163 1.00 82.14 601 CYS A O 1
ATOM 584 N N . TRP A 1 80 ? -0.272 -30.308 -20.292 1.00 80.01 602 TRP A N 1
ATOM 585 C CA . TRP A 1 80 ? -0.534 -29.524 -21.481 1.00 81.44 602 TRP A CA 1
ATOM 586 C C . TRP A 1 80 ? -0.120 -28.077 -21.235 1.00 82.35 602 TRP A C 1
ATOM 587 O O . TRP A 1 80 ? -0.495 -27.477 -20.232 1.00 81.32 602 TRP A O 1
ATOM 598 N N . ALA A 1 81 ? 0.662 -27.528 -22.158 1.00 84.49 603 ALA A N 1
ATOM 599 C CA . ALA A 1 81 ? 1.206 -26.179 -22.005 1.00 85.75 603 ALA A CA 1
ATOM 600 C C . ALA A 1 81 ? 0.574 -25.172 -22.958 1.00 87.55 603 ALA A C 1
ATOM 601 O O . ALA A 1 81 ? 0.078 -25.537 -24.018 1.00 88.54 603 ALA A O 1
ATOM 603 N N . PHE A 1 82 ? 0.583 -23.904 -22.572 1.00 88.25 604 PHE A N 1
ATOM 604 C CA . PHE A 1 82 ? 0.079 -22.845 -23.441 1.00 90.38 604 PHE A CA 1
ATOM 605 C C . PHE A 1 82 ? 0.906 -21.590 -23.254 1.00 92.63 604 PHE A C 1
ATOM 606 O O . PHE A 1 82 ? 1.565 -21.423 -22.224 1.00 91.83 604 PHE A O 1
ATOM 614 N N . GLN A 1 83 ? 0.865 -20.721 -24.259 1.00 95.63 605 GLN A N 1
ATOM 615 C CA . GLN A 1 83 ? 1.621 -19.478 -24.261 1.00 98.49 605 GLN A CA 1
ATOM 616 C C . GLN A 1 83 ? 1.211 -18.543 -23.127 1.00 98.07 605 GLN A C 1
ATOM 617 O O . GLN A 1 83 ? 0.032 -18.208 -22.967 1.00 97.42 605 GLN A O 1
ATOM 623 N N . GLY A 1 84 ? 2.199 -18.146 -22.333 1.00 98.61 606 GLY A N 1
ATOM 624 C CA . GLY A 1 84 ? 2.019 -17.131 -21.294 1.00 99.41 606 GLY A CA 1
ATOM 625 C C . GLY A 1 84 ? 1.250 -17.566 -20.062 1.00 96.60 606 GLY A C 1
ATOM 626 O O . GLY A 1 84 ? 1.067 -18.759 -19.835 1.00 93.74 606 GLY A O 1
ATOM 627 N N . PRO A 1 85 ? 0.798 -16.592 -19.253 1.00 97.75 607 PRO A N 1
ATOM 628 C CA . PRO A 1 85 ? 0.078 -16.885 -18.011 1.00 95.83 607 PRO A CA 1
ATOM 629 C C . PRO A 1 85 ? -1.457 -17.014 -18.081 1.00 95.05 607 PRO A C 1
ATOM 630 O O . PRO A 1 85 ? -2.063 -17.408 -17.083 1.00 93.24 607 PRO A O 1
ATOM 634 N N . GLN A 1 86 ? -2.085 -16.711 -19.215 1.00 96.64 608 GLN A N 1
ATOM 635 C CA . GLN A 1 86 ? -3.546 -16.894 -19.310 1.00 96.51 608 GLN A CA 1
ATOM 636 C C . GLN A 1 86 ? -4.008 -17.819 -20.443 1.00 95.49 608 GLN A C 1
ATOM 637 O O . GLN A 1 86 ? -3.442 -17.785 -21.540 1.00 96.81 608 GLN A O 1
ATOM 643 N N . GLY A 1 87 ? -5.031 -18.639 -20.169 1.00 93.33 609 GLY A N 1
ATOM 644 C CA . GLY A 1 87 ? -5.453 -19.675 -21.112 1.00 92.25 609 GLY A CA 1
ATOM 645 C C . GLY A 1 87 ? -6.800 -20.363 -20.958 1.00 91.10 609 GLY A C 1
ATOM 646 O O . GLY A 1 87 ? -7.268 -20.631 -19.852 1.00 89.20 609 GLY A O 1
ATOM 647 N N . PHE A 1 88 ? -7.393 -20.666 -22.114 1.00 92.50 610 PHE A N 1
ATOM 648 C CA . PHE A 1 88 ? -8.674 -21.368 -22.271 1.00 92.12 610 PHE A CA 1
ATOM 649 C C . PHE A 1 88 ? -8.517 -22.898 -22.316 1.00 89.16 610 PHE A C 1
ATOM 650 O O . PHE A 1 88 ? -7.585 -23.422 -22.931 1.00 88.55 610 PHE A O 1
ATOM 658 N N . ALA A 1 89 ? -9.447 -23.599 -21.674 1.00 87.30 611 ALA A N 1
ATOM 659 C CA . ALA A 1 89 ? -9.659 -25.031 -21.893 1.00 85.40 611 ALA A CA 1
ATOM 660 C C . ALA A 1 89 ? -11.131 -25.397 -21.624 1.00 85.38 611 ALA A C 1
ATOM 661 O O . ALA A 1 89 ? -11.715 -24.974 -20.617 1.00 85.05 611 ALA A O 1
ATOM 663 N N . VAL A 1 90 ? -11.732 -26.163 -22.536 1.00 85.78 612 VAL A N 1
ATOM 664 C CA . VAL A 1 90 ? -13.175 -26.469 -22.475 1.00 86.08 612 VAL A CA 1
ATOM 665 C C . VAL A 1 90 ? -13.499 -27.970 -22.609 1.00 84.86 612 VAL A C 1
ATOM 666 O O . VAL A 1 90 ? -13.119 -28.631 -23.571 1.00 85.31 612 VAL A O 1
ATOM 670 N N . VAL A 1 91 ? -14.227 -28.487 -21.633 1.00 83.43 613 VAL A N 1
ATOM 671 C CA . VAL A 1 91 ? -14.515 -29.906 -21.549 1.00 82.31 613 VAL A CA 1
ATOM 672 C C . VAL A 1 91 ? -16.005 -30.186 -21.781 1.00 84.17 613 VAL A C 1
ATOM 673 O O . VAL A 1 91 ? -16.866 -29.436 -21.312 1.00 85.64 613 VAL A O 1
ATOM 677 N N . ARG A 1 92 ? -16.311 -31.246 -22.523 1.00 84.58 614 ARG A N 1
ATOM 678 C CA . ARG A 1 92 ? -17.646 -31.820 -22.490 1.00 85.56 614 ARG A CA 1
ATOM 679 C C . ARG A 1 92 ? -17.525 -32.958 -21.479 1.00 83.36 614 ARG A C 1
ATOM 680 O O . ARG A 1 92 ? -16.734 -33.876 -21.671 1.00 82.47 614 ARG A O 1
ATOM 682 N N . LEU A 1 93 ? -18.258 -32.864 -20.377 1.00 82.74 615 LEU A N 1
ATOM 683 C CA . LEU A 1 93 ? -18.238 -33.898 -19.353 1.00 80.95 615 LEU A CA 1
ATOM 684 C C . LEU A 1 93 ? -18.917 -35.156 -19.838 1.00 82.46 615 LEU A C 1
ATOM 685 O O . LEU A 1 93 ? -19.774 -35.111 -20.721 1.00 84.80 615 LEU A O 1
ATOM 690 N N . SER A 1 94 ? -18.536 -36.279 -19.235 1.00 81.37 616 SER A N 1
ATOM 691 C CA . SER A 1 94 ? -19.122 -37.576 -19.544 1.00 82.89 616 SER A CA 1
ATOM 692 C C . SER A 1 94 ? -20.608 -37.665 -19.202 1.00 84.97 616 SER A C 1
ATOM 693 O O . SER A 1 94 ? -21.287 -38.586 -19.645 1.00 87.09 616 SER A O 1
ATOM 696 N N . ALA A 1 95 ? -21.103 -36.713 -18.412 1.00 85.24 617 ALA A N 1
ATOM 697 C CA . ALA A 1 95 ? -22.528 -36.622 -18.051 1.00 87.79 617 ALA A CA 1
ATOM 698 C C . ALA A 1 95 ? -22.923 -35.203 -17.629 1.00 88.64 617 ALA A C 1
ATOM 699 O O . ALA A 1 95 ? -22.081 -34.421 -17.172 1.00 86.80 617 ALA A O 1
ATOM 701 N N . ARG A 1 96 ? -24.201 -34.870 -17.795 1.00 91.74 618 ARG A N 1
ATOM 702 C CA . ARG A 1 96 ? -24.734 -33.628 -17.261 1.00 93.19 618 ARG A CA 1
ATOM 703 C C . ARG A 1 96 ? -24.856 -33.736 -15.738 1.00 92.52 618 ARG A C 1
ATOM 704 O O . ARG A 1 96 ? -25.524 -34.637 -15.220 1.00 93.49 618 ARG A O 1
ATOM 712 N N . ILE A 1 97 ? -24.183 -32.832 -15.030 1.00 91.20 619 ILE A N 1
ATOM 713 C CA . ILE A 1 97 ? -24.168 -32.846 -13.570 1.00 90.62 619 ILE A CA 1
ATOM 714 C C . ILE A 1 97 ? -24.228 -31.444 -12.990 1.00 91.78 619 ILE A C 1
ATOM 715 O O . ILE A 1 97 ? -23.892 -30.474 -13.668 1.00 92.07 619 ILE A O 1
ATOM 720 N N . ARG A 1 98 ? -24.678 -31.352 -11.740 1.00 93.09 620 ARG A N 1
ATOM 721 C CA . ARG A 1 98 ? -24.557 -30.135 -10.940 1.00 94.19 620 ARG A CA 1
ATOM 722 C C . ARG A 1 98 ? -23.145 -30.104 -10.375 1.00 91.10 620 ARG A C 1
ATOM 723 O O . ARG A 1 98 ? -22.836 -30.878 -9.464 1.00 89.64 620 ARG A O 1
ATOM 731 N N . PRO A 1 99 ? -22.286 -29.213 -10.912 1.00 90.32 621 PRO A N 1
ATOM 732 C CA . PRO A 1 99 ? -20.884 -29.124 -10.511 1.00 87.96 621 PRO A CA 1
ATOM 733 C C . PRO A 1 99 ? -20.772 -28.628 -9.074 1.00 88.76 621 PRO A C 1
ATOM 734 O O . PRO A 1 99 ? -21.239 -27.524 -8.768 1.00 91.20 621 PRO A O 1
ATOM 738 N N . THR A 1 100 ? -20.185 -29.442 -8.199 1.00 87.36 622 THR A N 1
ATOM 739 C CA . THR A 1 100 ? -20.092 -29.103 -6.773 1.00 88.12 622 THR A CA 1
ATOM 740 C C . THR A 1 100 ? -18.681 -28.659 -6.413 1.00 86.47 622 THR A C 1
ATOM 741 O O . THR A 1 100 ? -18.493 -27.812 -5.549 1.00 87.64 622 THR A O 1
ATOM 745 N N . ALA A 1 101 ? -17.697 -29.244 -7.084 1.00 84.44 623 ALA A N 1
ATOM 746 C CA . ALA A 1 101 ? -16.296 -28.969 -6.817 1.00 83.06 623 ALA A CA 1
ATOM 747 C C . ALA A 1 101 ? -15.420 -29.321 -8.027 1.00 81.88 623 ALA A C 1
ATOM 748 O O . ALA A 1 101 ? -15.836 -30.063 -8.935 1.00 81.95 623 ALA A O 1
ATOM 750 N N . VAL A 1 102 ? -14.210 -28.770 -8.042 1.00 81.12 624 VAL A N 1
ATOM 751 C CA . VAL A 1 102 ? -13.223 -29.139 -9.049 1.00 79.92 624 VAL A CA 1
ATOM 752 C C . VAL A 1 102 ? -11.889 -29.515 -8.420 1.00 78.56 624 VAL A C 1
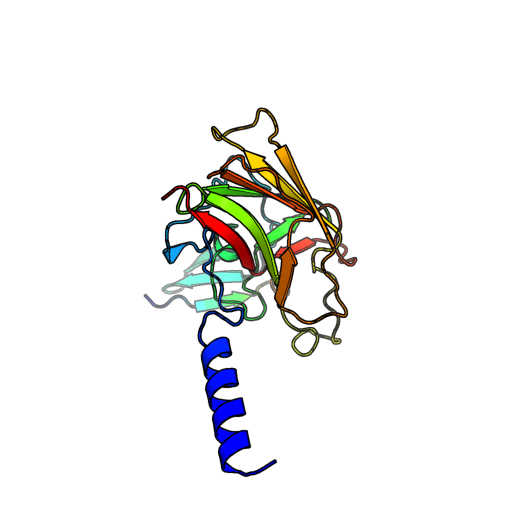ATOM 753 O O . VAL A 1 102 ? -11.592 -29.142 -7.281 1.00 78.84 624 VAL A O 1
ATOM 757 N N . THR A 1 103 ? -11.082 -30.257 -9.163 1.00 77.55 625 THR A N 1
ATOM 758 C CA . THR A 1 103 ? -9.754 -30.563 -8.685 1.00 76.66 625 THR A CA 1
ATOM 759 C C . THR A 1 103 ? -8.705 -30.308 -9.739 1.00 76.75 625 THR A C 1
ATOM 760 O O . THR A 1 103 ? -8.807 -30.765 -10.882 1.00 76.60 625 THR A O 1
ATOM 764 N N . LEU A 1 104 ? -7.715 -29.536 -9.317 1.00 77.24 626 LEU A N 1
ATOM 765 C CA . LEU A 1 104 ? -6.535 -29.267 -10.093 1.00 77.88 626 LEU A CA 1
ATOM 766 C C . LEU A 1 104 ? -5.323 -29.847 -9.401 1.00 77.27 626 LEU A C 1
ATOM 767 O O . LEU A 1 104 ? -5.218 -29.816 -8.169 1.00 77.23 626 LEU A O 1
ATOM 772 N N . GLU A 1 105 ? -4.389 -30.353 -10.191 1.00 77.24 627 GLU A N 1
ATOM 773 C CA . GLU A 1 105 ? -3.147 -30.823 -9.618 1.00 77.13 627 GLU A CA 1
ATOM 774 C C . GLU A 1 105 ? -1.950 -30.561 -10.519 1.00 77.40 627 GLU A C 1
ATOM 775 O O . GLU A 1 105 ? -2.077 -30.497 -11.740 1.00 78.43 627 GLU A O 1
ATOM 781 N N . HIS A 1 106 ? -0.791 -30.408 -9.896 1.00 77.15 628 HIS A N 1
ATOM 782 C CA . HIS A 1 106 ? 0.459 -30.186 -10.599 1.00 77.81 628 HIS A CA 1
ATOM 783 C C . HIS A 1 106 ? 1.435 -31.228 -10.084 1.00 77.06 628 HIS A C 1
ATOM 784 O O . HIS A 1 106 ? 1.174 -31.893 -9.068 1.00 75.85 628 HIS A O 1
ATOM 791 N N . VAL A 1 107 ? 2.545 -31.387 -10.799 1.00 77.72 629 VAL A N 1
ATOM 792 C CA . VAL A 1 107 ? 3.670 -32.207 -10.340 1.00 77.27 629 VAL A CA 1
ATOM 793 C C . VAL A 1 107 ? 4.194 -31.682 -8.968 1.00 77.45 629 VAL A C 1
ATOM 794 O O . VAL A 1 107 ? 4.159 -30.468 -8.710 1.00 78.07 629 VAL A O 1
ATOM 798 N N . PRO A 1 108 ? 4.618 -32.596 -8.067 1.00 76.64 630 PRO A N 1
ATOM 799 C CA . PRO A 1 108 ? 5.185 -32.172 -6.792 1.00 77.26 630 PRO A CA 1
ATOM 800 C C . PRO A 1 108 ? 6.456 -31.342 -6.943 1.00 79.43 630 PRO A C 1
ATOM 801 O O . PRO A 1 108 ? 7.238 -31.573 -7.875 1.00 80.69 630 PRO A O 1
ATOM 805 N N . LYS A 1 109 ? 6.637 -30.375 -6.039 1.00 80.26 631 LYS A N 1
ATOM 806 C CA . LYS A 1 109 ? 7.843 -29.540 -5.983 1.00 82.30 631 LYS A CA 1
ATOM 807 C C . LYS A 1 109 ? 9.072 -30.437 -5.891 1.00 83.13 631 LYS A C 1
ATOM 808 O O . LYS A 1 109 ? 10.045 -30.266 -6.641 1.00 84.61 631 LYS A O 1
ATOM 812 N N . ALA A 1 110 ? 8.994 -31.405 -4.973 1.00 81.88 632 ALA A N 1
ATOM 813 C CA . ALA A 1 110 ? 10.091 -32.313 -4.669 1.00 82.32 632 ALA A CA 1
ATOM 814 C C . ALA A 1 110 ? 10.587 -33.082 -5.890 1.00 82.32 632 ALA A C 1
ATOM 815 O O . ALA A 1 110 ? 11.645 -33.702 -5.835 1.00 84.17 632 ALA A O 1
ATOM 817 N N . LEU A 1 111 ? 9.825 -33.044 -6.980 1.00 80.67 633 LEU A N 1
ATOM 818 C CA . LEU A 1 111 ? 10.150 -33.816 -8.168 1.00 80.68 633 LEU A CA 1
ATOM 819 C C . LEU A 1 111 ? 10.541 -32.909 -9.292 1.00 82.82 633 LEU A C 1
ATOM 820 O O . LEU A 1 111 ? 10.744 -33.352 -10.425 1.00 83.17 633 LEU A O 1
ATOM 825 N N . SER A 1 112 ? 10.650 -31.628 -8.957 1.00 84.61 634 SER A N 1
ATOM 826 C CA . SER A 1 112 ? 10.900 -30.566 -9.921 1.00 86.86 634 SER A CA 1
ATOM 827 C C . SER A 1 112 ? 12.287 -29.945 -9.714 1.00 89.55 634 SER A C 1
ATOM 828 O O . SER A 1 112 ? 12.716 -29.744 -8.576 1.00 90.26 634 SER A O 1
ATOM 831 N N . PRO A 1 113 ? 13.007 -29.651 -10.808 1.00 91.77 635 PRO A N 1
ATOM 832 C CA . PRO A 1 113 ? 14.341 -29.078 -10.608 1.00 95.03 635 PRO A CA 1
ATOM 833 C C . PRO A 1 113 ? 14.308 -27.777 -9.796 1.00 96.38 635 PRO A C 1
ATOM 834 O O . PRO A 1 113 ? 13.442 -26.919 -10.015 1.00 95.72 635 PRO A O 1
ATOM 838 N N . ASN A 1 114 ? 15.247 -27.668 -8.854 1.00 98.67 636 ASN A N 1
ATOM 839 C CA . ASN A 1 114 ? 15.341 -26.559 -7.887 1.00 100.45 636 ASN A CA 1
ATOM 840 C C . ASN A 1 114 ? 14.161 -26.506 -6.920 1.00 98.09 636 ASN A C 1
ATOM 841 O O . ASN A 1 114 ? 13.984 -25.523 -6.199 1.00 99.23 636 ASN A O 1
ATOM 846 N N . SER A 1 115 ? 13.365 -27.571 -6.908 1.00 95.38 637 SER A N 1
ATOM 847 C CA . SER A 1 115 ? 12.147 -27.642 -6.097 1.00 93.30 637 SER A CA 1
ATOM 848 C C . SER A 1 115 ? 11.322 -26.364 -6.236 1.00 93.34 637 SER A C 1
ATOM 849 O O . SER A 1 115 ? 10.801 -25.831 -5.244 1.00 93.29 637 SER A O 1
ATOM 852 N N . THR A 1 116 ? 11.248 -25.858 -7.465 1.00 93.55 638 THR A N 1
ATOM 853 C CA . THR A 1 116 ? 10.293 -24.814 -7.791 1.00 93.38 638 THR A CA 1
ATOM 854 C C . THR A 1 116 ? 9.414 -25.330 -8.917 1.00 91.28 638 THR A C 1
ATOM 855 O O . THR A 1 116 ? 9.847 -26.170 -9.714 1.00 90.79 638 THR A O 1
ATOM 859 N N . ILE A 1 117 ? 8.183 -24.824 -8.972 1.00 90.12 639 ILE A N 1
ATOM 860 C CA . ILE A 1 117 ? 7.190 -25.235 -9.977 1.00 88.25 639 ILE A CA 1
ATOM 861 C C . ILE A 1 117 ? 6.531 -24.012 -10.647 1.00 89.69 639 ILE A C 1
ATOM 862 O O . ILE A 1 117 ? 5.298 -23.889 -10.684 1.00 88.51 639 ILE A O 1
ATOM 867 N N . SER A 1 118 ? 7.361 -23.121 -11.193 1.00 92.38 640 SER A N 1
ATOM 868 C CA . SER A 1 118 ? 6.898 -21.793 -11.620 1.00 94.24 640 SER A CA 1
ATOM 869 C C . SER A 1 118 ? 5.838 -21.787 -12.731 1.00 93.58 640 SER A C 1
ATOM 870 O O . SER A 1 118 ? 5.172 -20.774 -12.939 1.00 94.93 640 SER A O 1
ATOM 873 N N . SER A 1 119 ? 5.690 -22.910 -13.435 1.00 91.95 641 SER A N 1
ATOM 874 C CA . SER A 1 119 ? 4.743 -23.025 -14.552 1.00 91.41 641 SER A CA 1
ATOM 875 C C . SER A 1 119 ? 3.377 -23.553 -14.112 1.00 89.21 641 SER A C 1
ATOM 876 O O . SER A 1 119 ? 2.536 -23.910 -14.948 1.00 88.42 641 SER A O 1
ATOM 879 N N . ALA A 1 120 ? 3.175 -23.602 -12.795 1.00 88.38 642 ALA A N 1
ATOM 880 C CA . ALA A 1 120 ? 1.905 -23.991 -12.188 1.00 86.56 642 ALA A CA 1
ATOM 881 C C . ALA A 1 120 ? 0.894 -22.854 -12.306 1.00 88.09 642 ALA A C 1
ATOM 882 O O . ALA A 1 120 ? 1.261 -21.685 -12.137 1.00 90.39 642 ALA A O 1
ATOM 884 N N . PRO A 1 121 ? -0.383 -23.182 -12.585 1.00 87.18 643 PRO A N 1
ATOM 885 C CA . PRO A 1 121 ? -1.407 -22.145 -12.649 1.00 88.87 643 PRO A CA 1
ATOM 886 C C . PRO A 1 121 ? -1.614 -21.513 -11.279 1.00 89.96 643 PRO A C 1
ATOM 887 O O . PRO A 1 121 ? -1.497 -22.203 -10.259 1.00 89.24 643 PRO A O 1
ATOM 891 N N . LYS A 1 122 ? -1.901 -20.220 -11.239 1.00 92.43 644 LYS A N 1
ATOM 892 C CA . LYS A 1 122 ? -2.138 -19.572 -9.957 1.00 93.59 644 LYS A CA 1
ATOM 893 C C . LYS A 1 122 ? -3.638 -19.393 -9.789 1.00 93.81 644 LYS A C 1
ATOM 894 O O . LYS A 1 122 ? -4.332 -20.324 -9.385 1.00 91.87 644 LYS A O 1
ATOM 900 N N . ASP A 1 123 ? -4.130 -18.202 -10.117 1.00 96.56 645 ASP A N 1
ATOM 901 C CA . ASP A 1 123 ? -5.553 -17.918 -10.087 1.00 97.50 645 ASP A CA 1
ATOM 902 C C . ASP A 1 123 ? -6.206 -18.566 -11.297 1.00 96.21 645 ASP A C 1
ATOM 903 O O . ASP A 1 123 ? -5.678 -18.491 -12.410 1.00 96.49 645 ASP A O 1
ATOM 908 N N . PHE A 1 124 ? -7.342 -19.218 -11.063 1.00 94.88 646 PHE A N 1
ATOM 909 C CA . PHE A 1 124 ? -8.191 -19.716 -12.140 1.00 94.16 646 PHE A CA 1
ATOM 910 C C . PHE A 1 124 ? -9.675 -19.475 -11.839 1.00 95.10 646 PHE A C 1
ATOM 911 O O . PHE A 1 124 ? -10.028 -19.041 -10.733 1.00 95.99 646 PHE A O 1
ATOM 919 N N . ALA A 1 125 ? -10.526 -19.728 -12.836 1.00 94.93 647 ALA A N 1
ATOM 920 C CA . ALA A 1 125 ? -11.975 -19.614 -12.690 1.00 95.73 647 ALA A CA 1
ATOM 921 C C . ALA A 1 125 ? -12.689 -20.694 -13.498 1.00 94.47 647 ALA A C 1
ATOM 922 O O . ALA A 1 125 ? -12.159 -21.175 -14.500 1.00 93.62 647 ALA A O 1
ATOM 924 N N . ILE A 1 126 ? -13.883 -21.083 -13.057 1.00 94.65 648 ILE A N 1
ATOM 925 C CA . ILE A 1 126 ? -14.656 -22.096 -13.766 1.00 93.94 648 ILE A CA 1
ATOM 926 C C . ILE A 1 126 ? -15.973 -21.532 -14.278 1.00 96.90 648 ILE A C 1
ATOM 927 O O . ILE A 1 126 ? -16.790 -21.026 -13.501 1.00 98.44 648 ILE A O 1
ATOM 932 N N . PHE A 1 127 ? -16.168 -21.624 -15.591 1.00 97.73 649 PHE A N 1
ATOM 933 C CA . PHE A 1 127 ? -17.434 -21.263 -16.198 1.00 100.60 649 PHE A CA 1
ATOM 934 C C . PHE A 1 127 ? -18.154 -22.514 -16.610 1.00 100.37 649 PHE A C 1
ATOM 935 O O . PHE A 1 127 ? -17.535 -23.450 -17.080 1.00 98.64 649 PHE A O 1
ATOM 943 N N . GLY A 1 128 ? -19.464 -22.534 -16.423 1.00 103.05 650 GLY A N 1
ATOM 944 C CA . GLY A 1 128 ? -20.287 -23.647 -16.878 1.00 104.32 650 GLY A CA 1
ATOM 945 C C . GLY A 1 128 ? -21.231 -23.201 -17.978 1.00 108.37 650 GLY A C 1
ATOM 946 O O . GLY A 1 128 ? -21.857 -22.147 -17.869 1.00 111.27 650 GLY A O 1
ATOM 947 N N . PHE A 1 129 ? -21.321 -23.993 -19.045 1.00 109.17 651 PHE A N 1
ATOM 948 C CA . PHE A 1 129 ? -22.206 -23.700 -20.178 1.00 112.94 651 PHE A CA 1
ATOM 949 C C . PHE A 1 129 ? -23.284 -24.772 -20.265 1.00 114.57 651 PHE A C 1
ATOM 950 O O . PHE A 1 129 ? -23.054 -25.934 -19.915 1.00 112.35 651 PHE A O 1
ATOM 958 N N . ASP A 1 130 ? -24.458 -24.380 -20.742 1.00 119.19 652 ASP A N 1
ATOM 959 C CA . ASP A 1 130 ? -25.579 -25.299 -20.848 1.00 121.83 652 ASP A CA 1
ATOM 960 C C . ASP A 1 130 ? -26.155 -25.284 -22.263 1.00 125.57 652 ASP A C 1
ATOM 961 O O . ASP A 1 130 ? -27.349 -25.040 -22.456 1.00 129.13 652 ASP A O 1
ATOM 963 N N . GLU A 1 131 ? -25.294 -25.536 -23.248 1.00 125.52 653 GLU A N 1
ATOM 964 C CA . GLU A 1 131 ? -25.708 -25.656 -24.647 1.00 129.29 653 GLU A CA 1
ATOM 965 C C . GLU A 1 131 ? -24.504 -25.823 -25.571 1.00 128.54 653 GLU A C 1
ATOM 966 O O . GLU A 1 131 ? -24.666 -26.038 -26.783 1.00 130.60 653 GLU A O 1
ATOM 972 N N . ASP A 1 132 ? -23.304 -25.737 -24.989 1.00 126.14 654 ASP A N 1
ATOM 973 C CA . ASP A 1 132 ? -22.035 -25.712 -25.743 1.00 125.59 654 ASP A CA 1
ATOM 974 C C . ASP A 1 132 ? -21.900 -24.472 -26.655 1.00 128.59 654 ASP A C 1
ATOM 975 O O . ASP A 1 132 ? -22.899 -23.807 -26.997 1.00 131.84 654 ASP A O 1
ATOM 977 N N . LEU A 1 133 ? -20.653 -24.174 -27.033 1.00 127.70 655 LEU A N 1
ATOM 978 C CA . LEU A 1 133 ? -20.311 -23.033 -27.906 1.00 130.22 655 LEU A CA 1
ATOM 979 C C . LEU A 1 133 ? -20.783 -21.634 -27.450 1.00 132.12 655 LEU A C 1
ATOM 980 O O . LEU A 1 133 ? -21.903 -21.195 -27.757 1.00 135.18 655 LEU A O 1
ATOM 985 N N . GLN A 1 134 ? -19.917 -20.991 -26.661 1.00 130.30 656 GLN A N 1
ATOM 986 C CA . GLN A 1 134 ? -19.661 -19.538 -26.747 1.00 132.01 656 GLN A CA 1
ATOM 987 C C . GLN A 1 134 ? -20.427 -18.517 -25.874 1.00 133.41 656 GLN A C 1
ATOM 988 O O . GLN A 1 134 ? -19.774 -17.858 -25.066 1.00 132.34 656 GLN A O 1
ATOM 994 N N . GLN A 1 135 ? -21.756 -18.387 -26.017 1.00 135.69 657 GLN A N 1
ATOM 995 C CA . GLN A 1 135 ? -22.518 -17.207 -25.482 1.00 138.11 657 GLN A CA 1
ATOM 996 C C . GLN A 1 135 ? -21.917 -16.536 -24.231 1.00 136.00 657 GLN A C 1
ATOM 997 O O . GLN A 1 135 ? -22.047 -15.314 -24.053 1.00 138.61 657 GLN A O 1
ATOM 1003 N N . GLU A 1 136 ? -21.320 -17.361 -23.365 1.00 130.99 658 GLU A N 1
ATOM 1004 C CA . GLU A 1 136 ? -20.195 -16.975 -22.479 1.00 127.66 658 GLU A CA 1
ATOM 1005 C C . GLU A 1 136 ? -20.170 -17.641 -21.115 1.00 123.58 658 GLU A C 1
ATOM 1006 O O . GLU A 1 136 ? -19.170 -17.548 -20.395 1.00 121.35 658 GLU A O 1
ATOM 1012 N N . GLY A 1 137 ? -21.260 -18.333 -20.792 1.00 122.15 659 GLY A N 1
ATOM 1013 C CA . GLY A 1 137 ? -21.283 -19.270 -19.678 1.00 117.39 659 GLY A CA 1
ATOM 1014 C C . GLY A 1 137 ? -21.298 -18.650 -18.303 1.00 116.01 659 GLY A C 1
ATOM 1015 O O . GLY A 1 137 ? -20.821 -17.540 -18.090 1.00 117.14 659 GLY A O 1
ATOM 1016 N N . THR A 1 138 ? -21.841 -19.399 -17.362 1.00 113.48 660 THR A N 1
ATOM 1017 C CA . THR A 1 138 ? -22.016 -18.930 -16.011 1.00 112.74 660 THR A CA 1
ATOM 1018 C C . THR A 1 138 ? -20.739 -19.140 -15.210 1.00 108.89 660 THR A C 1
ATOM 1019 O O . THR A 1 138 ? -20.198 -20.239 -15.192 1.00 106.02 660 THR A O 1
ATOM 1023 N N . LEU A 1 139 ? -20.257 -18.085 -14.557 1.00 108.95 661 LEU A N 1
ATOM 1024 C CA . LEU A 1 139 ? -19.153 -18.210 -13.613 1.00 105.80 661 LEU A CA 1
ATOM 1025 C C . LEU A 1 139 ? -19.609 -19.095 -12.469 1.00 104.23 661 LEU A C 1
ATOM 1026 O O . LEU A 1 139 ? -20.702 -18.901 -11.933 1.00 106.31 661 LEU A O 1
ATOM 1031 N N . LEU A 1 140 ? -18.780 -20.066 -12.102 1.00 100.55 662 LEU A N 1
ATOM 1032 C CA . LEU A 1 140 ? -19.122 -20.975 -11.019 1.00 99.07 662 LEU A CA 1
ATOM 1033 C C . LEU A 1 140 ? -18.184 -20.827 -9.817 1.00 97.88 662 LEU A C 1
ATOM 1034 O O . LEU A 1 140 ? -18.516 -21.250 -8.704 1.00 97.67 662 LEU A O 1
ATOM 1039 N N . GLY A 1 141 ? -17.015 -20.229 -10.045 1.00 97.32 663 GLY A N 1
ATOM 1040 C CA . GLY A 1 141 ? -16.024 -20.044 -8.983 1.00 96.37 663 GLY A CA 1
ATOM 1041 C C . GLY A 1 141 ? -14.654 -19.585 -9.454 1.00 95.55 663 GLY A C 1
ATOM 1042 O O . GLY A 1 141 ? -14.194 -19.964 -10.530 1.00 94.22 663 GLY A O 1
ATOM 1043 N N . LYS A 1 142 ? -14.004 -18.774 -8.626 1.00 96.64 664 LYS A N 1
ATOM 1044 C CA . LYS A 1 142 ? -12.705 -18.200 -8.941 1.00 96.72 664 LYS A CA 1
ATOM 1045 C C . LYS A 1 142 ? -11.745 -18.586 -7.833 1.00 95.35 664 LYS A C 1
ATOM 1046 O O . LYS A 1 142 ? -11.809 -18.058 -6.725 1.00 96.82 664 LYS A O 1
ATOM 1048 N N . PHE A 1 143 ? -10.862 -19.527 -8.138 1.00 93.13 665 PHE A N 1
ATOM 1049 C CA . PHE A 1 143 ? -9.980 -20.121 -7.127 1.00 91.65 665 PHE A CA 1
ATOM 1050 C C . PHE A 1 143 ? -8.502 -19.794 -7.347 1.00 91.52 665 PHE A C 1
ATOM 1051 O O . PHE A 1 143 ? -8.143 -19.051 -8.272 1.00 92.92 665 PHE A O 1
ATOM 1059 N N . THR A 1 144 ? -7.657 -20.346 -6.478 1.00 90.05 666 THR A N 1
ATOM 1060 C CA . THR A 1 144 ? -6.218 -20.140 -6.556 1.00 89.89 666 THR A CA 1
ATOM 1061 C C . THR A 1 144 ? -5.469 -21.422 -6.199 1.00 87.49 666 THR A C 1
ATOM 1062 O O . THR A 1 144 ? -5.611 -21.939 -5.094 1.00 87.00 666 THR A O 1
ATOM 1066 N N . TYR A 1 145 ? -4.678 -21.935 -7.137 1.00 86.39 667 TYR A N 1
ATOM 1067 C CA . TYR A 1 145 ? -3.850 -23.093 -6.859 1.00 84.60 667 TYR A CA 1
ATOM 1068 C C . TYR A 1 145 ? -2.661 -22.690 -6.000 1.00 86.05 667 TYR A C 1
ATOM 1069 O O . TYR A 1 145 ? -1.854 -21.854 -6.398 1.00 88.07 667 TYR A O 1
ATOM 1078 N N . ASP A 1 146 ? -2.552 -23.287 -4.823 1.00 85.82 668 ASP A N 1
ATOM 1079 C CA . ASP A 1 146 ? -1.485 -22.936 -3.902 1.00 87.71 668 ASP A CA 1
ATOM 1080 C C . ASP A 1 146 ? -0.207 -23.694 -4.240 1.00 87.01 668 ASP A C 1
ATOM 1081 O O . ASP A 1 146 ? -0.145 -24.913 -4.096 1.00 85.26 668 ASP A O 1
ATOM 1086 N N . GLN A 1 147 ? 0.819 -22.974 -4.680 1.00 89.09 669 GLN A N 1
ATOM 1087 C CA . GLN A 1 147 ? 2.099 -23.613 -5.004 1.00 89.17 669 GLN A CA 1
ATOM 1088 C C . GLN A 1 147 ? 2.824 -24.172 -3.770 1.00 89.35 669 GLN A C 1
ATOM 1089 O O . GLN A 1 147 ? 3.702 -25.029 -3.906 1.00 88.80 669 GLN A O 1
ATOM 1095 N N . ASP A 1 148 ? 2.452 -23.688 -2.582 1.00 90.61 670 ASP A N 1
ATOM 1096 C CA . ASP A 1 148 ? 3.021 -24.184 -1.324 1.00 91.13 670 ASP A CA 1
ATOM 1097 C C . ASP A 1 148 ? 2.121 -25.190 -0.625 1.00 89.18 670 ASP A C 1
ATOM 1098 O O . ASP A 1 148 ? 2.468 -25.665 0.454 1.00 89.43 670 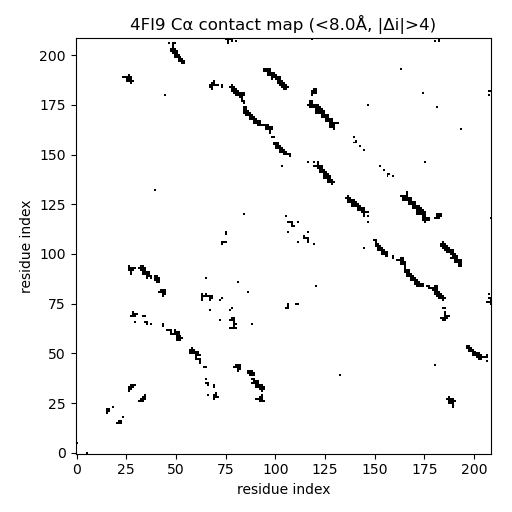ASP A O 1
ATOM 1103 N N . GLY A 1 149 ? 0.966 -25.495 -1.217 1.00 87.62 671 GLY A N 1
ATOM 1104 C CA . GLY A 1 149 ? 0.078 -26.549 -0.702 1.00 85.75 671 GLY A CA 1
ATOM 1105 C C . GLY A 1 149 ? 0.498 -27.914 -1.218 1.00 83.57 671 GLY A C 1
ATOM 1106 O O . GLY A 1 149 ? 1.584 -28.044 -1.777 1.00 83.61 671 GLY A O 1
ATOM 1107 N N . GLU A 1 150 ? -0.352 -28.931 -1.043 1.00 81.97 672 GLU A N 1
ATOM 1108 C CA . GLU A 1 150 ? -0.097 -30.252 -1.649 1.00 80.29 672 GLU A CA 1
ATOM 1109 C C . GLU A 1 150 ? -0.304 -30.185 -3.168 1.00 78.86 672 GLU A C 1
ATOM 1110 O O . GLU A 1 150 ? -0.798 -29.178 -3.679 1.00 79.60 672 GLU A O 1
ATOM 1116 N N . PRO A 1 151 ? 0.059 -31.262 -3.894 1.00 77.07 673 PRO A N 1
ATOM 1117 C CA . PRO A 1 151 ? -0.009 -31.255 -5.359 1.00 76.10 673 PRO A CA 1
ATOM 1118 C C . PRO A 1 151 ? -1.429 -31.373 -5.908 1.00 74.57 673 PRO A C 1
ATOM 1119 O O . PRO A 1 151 ? -1.759 -30.741 -6.906 1.00 74.78 673 PRO A O 1
ATOM 1123 N N . ILE A 1 152 ? -2.248 -32.194 -5.264 1.00 72.87 674 ILE A N 1
ATOM 1124 C CA . ILE A 1 152 ? -3.653 -32.310 -5.619 1.00 71.45 674 I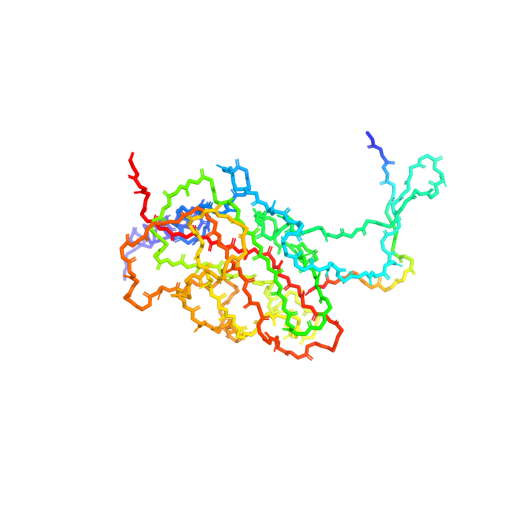LE A CA 1
ATOM 1125 C C . ILE A 1 152 ? -4.399 -31.382 -4.681 1.00 72.22 674 ILE A C 1
ATOM 1126 O O . ILE A 1 152 ? -4.208 -31.432 -3.459 1.00 72.73 674 ILE A O 1
ATOM 1131 N N . GLN A 1 153 ? -5.224 -30.515 -5.263 1.00 72.42 675 GLN A N 1
ATOM 1132 C CA . GLN A 1 153 ? -5.985 -29.534 -4.506 1.00 72.73 675 GLN A CA 1
ATOM 1133 C C . GLN A 1 153 ? -7.435 -29.529 -4.957 1.00 73.05 675 GLN A C 1
ATOM 1134 O O . GLN A 1 153 ? -7.725 -29.329 -6.135 1.00 73.27 675 GLN A O 1
ATOM 1140 N N . THR A 1 154 ? -8.338 -29.779 -4.014 1.00 73.30 676 THR A N 1
ATOM 1141 C CA . THR A 1 154 ? -9.773 -29.798 -4.312 1.00 74.20 676 THR A CA 1
ATOM 1142 C C . THR A 1 154 ? -10.419 -28.500 -3.846 1.00 76.16 676 THR A C 1
ATOM 1143 O O . THR A 1 154 ? -10.163 -28.040 -2.733 1.00 77.25 676 THR A O 1
ATOM 1147 N N . PHE A 1 155 ? -11.251 -27.918 -4.709 1.00 77.04 677 PHE A N 1
ATOM 1148 C CA . PHE A 1 155 ? -11.889 -26.633 -4.444 1.00 78.99 677 PHE A CA 1
ATOM 1149 C C . PHE A 1 155 ? -13.399 -26.782 -4.488 1.00 80.06 677 PHE A C 1
ATOM 1150 O O . PHE A 1 155 ? -13.961 -27.064 -5.546 1.00 79.76 677 PHE A O 1
ATOM 1158 N N . HIS A 1 156 ? -14.043 -26.606 -3.334 1.00 81.40 678 HIS A N 1
ATOM 1159 C CA . HIS A 1 156 ? -15.487 -26.765 -3.216 1.00 83.16 678 HIS A CA 1
ATOM 1160 C C . HIS A 1 156 ? -16.144 -25.430 -3.428 1.00 86.34 678 HIS A C 1
ATOM 1161 O O . HIS A 1 156 ? -15.912 -24.508 -2.647 1.00 88.40 678 HIS A O 1
ATOM 1168 N N . PHE A 1 157 ? -16.966 -25.330 -4.470 1.00 87.46 679 PHE A N 1
ATOM 1169 C CA . PHE A 1 157 ? -17.726 -24.119 -4.769 1.00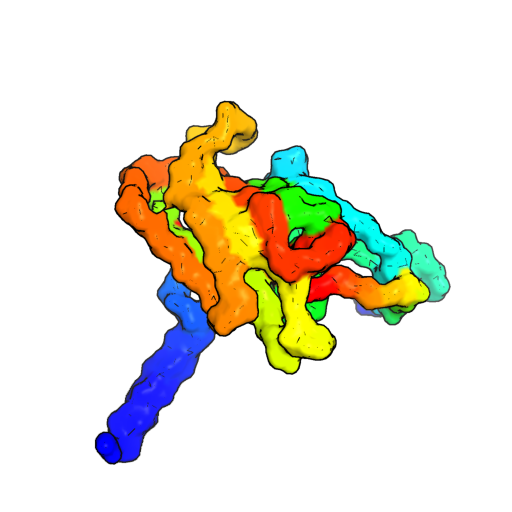 90.62 679 PHE A CA 1
ATOM 1170 C C . PHE A 1 157 ? -18.434 -23.562 -3.533 1.00 93.72 679 PHE A C 1
ATOM 1171 O O . PHE A 1 157 ? -19.153 -24.298 -2.856 1.00 94.39 679 PHE A O 1
ATOM 1179 N N . GLN A 1 158 ? -18.225 -22.282 -3.228 1.00 96.15 680 GLN A N 1
ATOM 1180 C CA . GLN A 1 158 ? -18.948 -21.644 -2.119 1.00 99.85 680 GLN A CA 1
ATOM 1181 C C . GLN A 1 158 ? -20.411 -21.433 -2.551 1.00 102.44 680 GLN A C 1
ATOM 1182 O O . GLN A 1 158 ? -20.723 -20.521 -3.341 1.00 104.52 680 GLN A O 1
ATOM 1188 N N . ALA A 1 159 ? -21.295 -22.296 -2.046 1.00 102.22 681 ALA A N 1
ATOM 1189 C CA . ALA A 1 159 ? -22.732 -22.236 -2.359 1.00 104.19 681 ALA A CA 1
ATOM 1190 C C . ALA A 1 159 ? -23.035 -22.158 -3.865 1.00 103.11 681 ALA A C 1
ATOM 1191 O O . ALA A 1 159 ? -23.405 -21.104 -4.375 1.00 105.21 681 ALA A O 1
ATOM 1193 N N . PRO A 1 160 ? -22.869 -23.284 -4.577 1.00 99.80 682 PRO A N 1
ATOM 1194 C CA . PRO A 1 160 ? -23.211 -23.338 -5.997 1.00 99.54 682 PRO A CA 1
ATOM 1195 C C . PRO A 1 160 ? -24.720 -23.318 -6.257 1.00 102.48 682 PRO A C 1
ATOM 1196 O O . PRO A 1 160 ? -25.514 -23.715 -5.401 1.00 103.83 682 PRO A O 1
ATOM 1200 N N . THR A 1 161 ? -25.095 -22.863 -7.446 1.00 103.35 683 THR A N 1
ATOM 1201 C CA . THR A 1 161 ? -26.484 -22.879 -7.882 1.00 106.25 683 THR A CA 1
ATOM 1202 C C . THR A 1 161 ? -26.874 -24.266 -8.369 1.00 104.72 683 THR A C 1
ATOM 1203 O O . THR A 1 161 ? -26.017 -25.058 -8.793 1.00 101.31 683 THR A O 1
ATOM 1207 N N . MET A 1 162 ? -28.180 -24.532 -8.337 1.00 107.18 684 MET A N 1
ATOM 1208 C CA . MET A 1 162 ? -28.724 -25.846 -8.649 1.00 106.35 684 MET A CA 1
ATOM 1209 C C . MET A 1 162 ? -28.740 -26.230 -10.132 1.00 105.25 684 MET A C 1
ATOM 1210 O O . MET A 1 162 ? -29.022 -27.381 -10.470 1.00 104.32 684 MET A O 1
ATOM 1215 N N . ALA A 1 163 ? -28.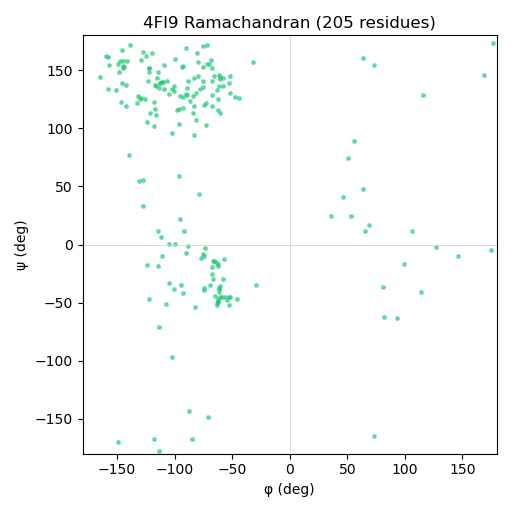449 -25.269 -11.007 1.00 105.26 685 ALA A N 1
ATOM 1216 C CA . ALA A 1 163 ? -28.430 -25.506 -12.445 1.00 104.71 685 ALA A CA 1
ATOM 1217 C C . ALA A 1 163 ? -27.395 -26.564 -12.778 1.00 100.70 685 ALA A C 1
ATOM 1218 O O . ALA A 1 163 ? -26.345 -26.623 -12.139 1.00 98.10 685 ALA A O 1
ATOM 1220 N N . THR A 1 164 ? -27.707 -27.397 -13.770 1.00 100.58 686 THR A N 1
ATOM 1221 C CA . THR A 1 164 ? -26.839 -28.492 -14.208 1.00 97.14 686 THR A CA 1
ATOM 1222 C C . THR A 1 164 ? -26.048 -28.125 -15.465 1.00 96.26 686 THR A C 1
ATOM 1223 O O . THR A 1 164 ? -26.420 -27.215 -16.191 1.00 98.70 686 THR A O 1
ATOM 1227 N N . TYR A 1 165 ? -24.953 -28.829 -15.722 1.00 93.36 687 TYR A N 1
ATOM 1228 C CA . TYR A 1 165 ? -24.123 -28.538 -16.886 1.00 92.82 687 TYR A CA 1
ATOM 1229 C C . TYR A 1 165 ? -23.444 -29.783 -17.428 1.00 90.82 687 TYR A C 1
ATOM 1230 O O . TYR A 1 165 ? -23.207 -30.739 -16.680 1.00 89.08 687 TYR A O 1
ATOM 1239 N N . GLN A 1 166 ? -23.100 -29.747 -18.717 1.00 91.26 688 GLN A N 1
ATOM 1240 C CA . GLN A 1 166 ? -22.226 -30.761 -19.316 1.00 89.43 688 GLN A CA 1
ATOM 1241 C C . GLN A 1 166 ? -20.992 -30.171 -19.987 1.00 88.60 688 GLN A C 1
ATOM 1242 O O . GLN A 1 166 ? -20.038 -30.885 -20.260 1.00 87.14 688 GLN A O 1
ATOM 1248 N N . VAL A 1 167 ? -21.005 -28.879 -20.275 1.00 90.28 689 VAL A N 1
ATOM 1249 C CA . VAL A 1 167 ? -19.804 -28.243 -20.807 1.00 89.50 689 VAL A CA 1
ATOM 1250 C C . VAL A 1 167 ? -19.256 -27.297 -19.748 1.00 88.79 689 VAL A C 1
ATOM 1251 O O . VAL A 1 167 ? -20.025 -26.638 -19.045 1.00 90.17 689 VAL A O 1
ATOM 1255 N N . VAL A 1 168 ? -17.934 -27.258 -19.604 1.00 86.96 690 VAL A N 1
ATOM 1256 C CA . VAL A 1 168 ? -17.309 -26.313 -18.682 1.00 86.64 690 VAL A CA 1
ATOM 1257 C C . VAL A 1 168 ? -15.969 -25.779 -19.161 1.00 86.40 690 VAL A C 1
ATOM 1258 O O . VAL A 1 168 ? -15.269 -26.425 -19.945 1.00 85.62 690 VAL A O 1
ATOM 1262 N N . GLU A 1 169 ? -15.642 -24.576 -18.691 1.00 87.60 691 GLU A N 1
ATOM 1263 C CA . GLU A 1 169 ? -14.367 -23.950 -18.980 1.00 87.89 691 GLU A CA 1
ATOM 1264 C C . GLU A 1 169 ? -13.476 -23.911 -17.750 1.00 86.09 691 GLU A C 1
ATOM 1265 O O . GLU A 1 169 ? -13.914 -23.574 -16.650 1.00 86.06 691 GLU A O 1
ATOM 1271 N N . LEU A 1 170 ? -12.227 -24.297 -17.968 1.00 84.89 692 LEU A N 1
ATOM 1272 C CA . LEU A 1 170 ? -11.139 -23.960 -17.090 1.00 84.14 692 LEU A CA 1
ATOM 1273 C C . LEU A 1 170 ? -10.448 -22.743 -17.702 1.00 86.23 692 LEU A C 1
ATOM 1274 O O . LEU A 1 170 ? -9.901 -22.823 -18.817 1.00 87.17 692 LEU A O 1
ATOM 1279 N N . ARG A 1 171 ? -10.486 -21.614 -16.994 1.00 87.29 693 ARG A N 1
ATOM 1280 C CA . ARG A 1 171 ? -9.780 -20.410 -17.444 1.00 88.93 693 ARG A CA 1
ATOM 1281 C C . ARG A 1 171 ? -8.668 -20.004 -16.462 1.00 88.18 693 ARG A C 1
ATOM 1282 O O . ARG A 1 171 ? -8.936 -19.587 -15.332 1.00 88.25 693 ARG A O 1
ATOM 1290 N N . ILE A 1 172 ? -7.423 -20.146 -16.915 1.00 87.50 694 ILE A N 1
ATOM 1291 C CA . ILE A 1 172 ? -6.238 -19.790 -16.139 1.00 86.89 694 ILE A CA 1
ATOM 1292 C C . ILE A 1 172 ? -5.925 -18.324 -16.348 1.00 89.81 694 ILE A C 1
ATOM 1293 O O . ILE A 1 172 ? -5.731 -17.877 -17.474 1.00 91.53 694 ILE A O 1
ATOM 1298 N N . LEU A 1 173 ? -5.863 -17.584 -15.253 1.00 90.61 695 LEU A N 1
ATOM 1299 C CA . LEU A 1 173 ? -5.770 -16.137 -15.323 1.00 93.88 695 LEU A CA 1
ATOM 1300 C C . LEU A 1 173 ? -4.338 -15.657 -15.111 1.00 94.94 695 LEU A C 1
ATOM 1301 O O . LEU A 1 173 ? -3.881 -14.705 -15.754 1.00 97.70 695 LEU A O 1
ATOM 1306 N N . THR A 1 174 ? -3.637 -16.326 -14.207 1.00 92.94 696 THR A N 1
ATOM 1307 C CA . THR A 1 174 ? -2.209 -16.135 -14.042 1.00 93.56 696 THR A CA 1
ATOM 1308 C C . THR A 1 174 ? -1.572 -17.463 -13.665 1.00 90.73 696 THR A C 1
ATOM 1309 O O . THR A 1 174 ? -2.265 -18.426 -13.319 1.00 88.40 696 THR A O 1
ATOM 1313 N N . ASN A 1 175 ? -0.248 -17.508 -13.741 1.00 91.32 697 ASN A N 1
ATOM 1314 C CA . ASN A 1 175 ? 0.504 -18.620 -13.204 1.00 89.30 697 ASN A CA 1
ATOM 1315 C C . ASN A 1 175 ? 1.458 -18.190 -12.090 1.00 90.43 697 ASN A C 1
ATOM 1316 O O . ASN A 1 175 ? 1.364 -17.081 -11.574 1.00 92.39 697 ASN A O 1
ATOM 1321 N N . TRP A 1 176 ? 2.365 -19.080 -11.712 1.00 89.48 698 TRP A N 1
ATOM 1322 C CA . TRP A 1 176 ? 3.276 -18.814 -10.615 1.00 90.82 698 TRP A CA 1
ATOM 1323 C C . TRP A 1 176 ? 4.613 -18.264 -11.084 1.00 93.53 698 TRP A C 1
ATOM 1324 O O . TRP A 1 176 ? 5.626 -18.377 -10.383 1.00 94.38 698 TRP A O 1
ATOM 1335 N N . GLY A 1 177 ? 4.612 -17.687 -12.282 1.00 95.26 699 GLY A N 1
ATOM 1336 C CA . GLY A 1 177 ? 5.718 -16.857 -12.731 1.00 98.70 699 GLY A CA 1
ATOM 1337 C C . GLY A 1 177 ? 6.680 -17.377 -13.778 1.00 99.30 699 GLY A C 1
ATOM 1338 O O . GLY A 1 177 ? 7.723 -16.758 -13.992 1.00 102.48 699 GLY A O 1
ATOM 1339 N N . HIS A 1 178 ? 6.369 -18.489 -14.437 1.00 96.90 700 HIS A N 1
ATOM 1340 C CA . HIS A 1 178 ? 7.235 -18.942 -15.524 1.00 98.16 700 HIS A CA 1
ATOM 1341 C C . HIS A 1 178 ? 7.129 -17.936 -16.667 1.00 100.95 700 HIS A C 1
ATOM 1342 O O . HIS A 1 178 ? 6.047 -17.419 -16.920 1.00 100.93 700 HIS A O 1
ATOM 1349 N N . PRO A 1 179 ? 8.249 -17.621 -17.337 1.00 103.87 701 PRO A N 1
ATOM 1350 C CA . PRO A 1 179 ? 8.154 -16.583 -18.366 1.00 107.11 701 PRO A CA 1
ATOM 1351 C C . PRO A 1 179 ? 7.464 -17.036 -19.659 1.00 106.72 701 PRO A C 1
ATOM 1352 O O . PRO A 1 179 ? 6.707 -16.263 -20.247 1.00 108.03 701 PRO A O 1
ATOM 1356 N N . GLU A 1 180 ? 7.702 -18.276 -20.080 1.00 105.28 702 GLU A N 1
ATOM 1357 C CA . GLU A 1 180 ? 7.280 -18.728 -21.410 1.00 105.62 702 GLU A CA 1
ATOM 1358 C C . GLU A 1 180 ? 5.903 -19.404 -21.486 1.00 102.73 702 GLU A C 1
ATOM 1359 O O . GLU A 1 180 ? 5.146 -19.154 -22.432 1.00 103.46 702 GLU A O 1
ATOM 1361 N N . TYR A 1 181 ? 5.584 -20.259 -20.511 1.00 99.67 703 TYR A N 1
ATOM 1362 C CA . TYR A 1 181 ? 4.348 -21.061 -20.576 1.00 97.10 703 TYR A CA 1
ATOM 1363 C C . TYR A 1 181 ? 3.694 -21.417 -19.235 1.00 94.31 703 TYR A C 1
ATOM 1364 O O . TYR A 1 181 ? 4.068 -20.910 -18.177 1.00 94.28 703 TYR A O 1
ATOM 1373 N N . THR A 1 182 ? 2.705 -22.306 -19.319 1.00 92.26 704 THR A N 1
ATOM 1374 C CA . THR A 1 182 ? 1.962 -22.824 -18.173 1.00 89.70 704 THR A CA 1
ATOM 1375 C C . THR A 1 182 ? 1.599 -24.269 -18.478 1.00 87.83 704 THR A C 1
ATOM 1376 O O . THR A 1 182 ? 0.953 -24.548 -19.489 1.00 87.96 704 THR A O 1
ATOM 1380 N N . CYS A 1 183 ? 2.023 -25.186 -17.617 1.00 86.47 705 CYS A N 1
ATOM 1381 C CA . CYS A 1 183 ? 1.664 -26.593 -17.779 1.00 85.06 705 CYS A CA 1
ATOM 1382 C C . CYS A 1 183 ? 0.523 -26.987 -16.862 1.00 82.49 705 CYS A C 1
ATOM 1383 O O . CYS A 1 183 ? 0.543 -26.677 -15.665 1.00 82.36 705 CYS A O 1
ATOM 1386 N N . ILE A 1 184 ? -0.464 -27.671 -17.433 1.00 80.89 706 ILE A N 1
ATOM 1387 C CA . ILE A 1 184 ? -1.610 -28.148 -16.672 1.00 78.70 706 ILE A CA 1
ATOM 1388 C C . ILE A 1 184 ? -1.675 -29.675 -16.686 1.00 77.06 706 ILE A C 1
ATOM 1389 O O . ILE A 1 184 ? -1.855 -30.275 -17.745 1.00 77.83 706 ILE A O 1
ATOM 1394 N N . TYR A 1 185 ? -1.535 -30.296 -15.511 1.00 74.98 707 TYR A N 1
ATOM 1395 C CA . TYR A 1 185 ? -1.362 -31.751 -15.428 1.00 73.39 707 TYR A CA 1
ATOM 1396 C C . TYR A 1 185 ? -2.656 -32.575 -15.493 1.00 72.64 707 TYR A C 1
ATOM 1397 O O . TYR A 1 185 ? -2.769 -33.481 -16.321 1.00 72.76 707 TYR A O 1
ATOM 1406 N N . ARG A 1 186 ? -3.617 -32.261 -14.626 1.00 72.08 708 ARG A N 1
ATOM 1407 C CA . ARG A 1 186 ? -4.894 -32.975 -14.556 1.00 71.88 708 ARG A CA 1
ATOM 1408 C C . ARG A 1 186 ? -5.928 -32.083 -13.907 1.00 72.28 708 ARG A C 1
ATOM 1409 O O . ARG A 1 186 ? -5.664 -31.458 -12.868 1.00 72.14 708 ARG A O 1
ATOM 1417 N N . PHE A 1 187 ? -7.107 -32.044 -14.524 1.00 73.15 709 PHE A N 1
ATOM 1418 C CA . PHE A 1 187 ? -8.218 -31.192 -14.106 1.00 73.82 709 PHE A CA 1
ATOM 1419 C C . PHE A 1 187 ? -9.460 -32.053 -13.908 1.00 73.93 709 PHE A C 1
ATOM 1420 O O . PHE A 1 187 ? -9.851 -32.796 -14.813 1.00 74.87 709 PHE A O 1
ATOM 1428 N N . ARG A 1 188 ? -10.072 -31.975 -12.729 1.00 73.62 710 ARG A N 1
ATOM 1429 C CA . ARG A 1 188 ? -11.184 -32.877 -12.398 1.00 73.62 710 ARG A CA 1
ATOM 1430 C C . ARG A 1 188 ? -12.440 -32.122 -12.050 1.00 74.83 710 ARG A C 1
ATOM 1431 O O . ARG A 1 188 ? -12.379 -31.026 -11.489 1.00 75.30 710 ARG A O 1
ATOM 1439 N N . VAL A 1 189 ? -13.579 -32.722 -12.375 1.00 75.54 711 VAL A N 1
ATOM 1440 C CA . VAL 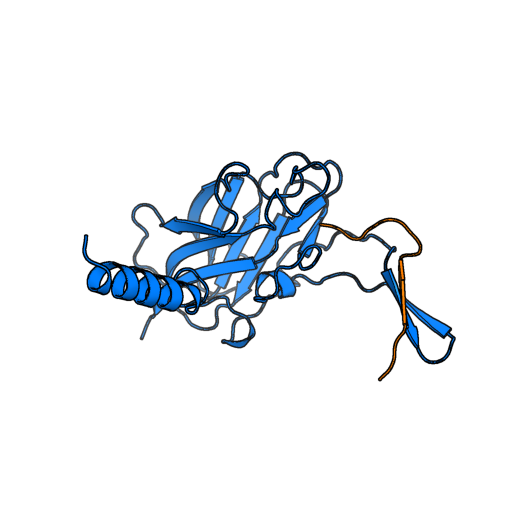A 1 189 ? -14.868 -32.089 -12.146 1.00 77.17 711 VAL A CA 1
ATOM 1441 C C . VAL A 1 189 ? -15.756 -33.064 -11.421 1.00 77.30 711 VAL A C 1
ATOM 1442 O O . VAL A 1 189 ? -15.963 -34.197 -11.865 1.00 76.62 711 VAL A O 1
ATOM 1446 N N . HIS A 1 190 ? -16.276 -32.593 -10.295 1.00 78.26 712 HIS A N 1
ATOM 1447 C CA . HIS A 1 190 ? -17.143 -33.384 -9.453 1.00 79.47 712 HIS A CA 1
ATOM 1448 C C . HIS A 1 190 ? -18.476 -32.685 -9.284 1.00 82.53 712 HIS A C 1
ATOM 1449 O O . HIS A 1 190 ? -18.571 -31.451 -9.358 1.00 83.39 712 HIS A O 1
ATOM 1456 N N . GLY A 1 191 ? -19.508 -33.489 -9.065 1.00 84.44 713 GLY A N 1
ATOM 1457 C CA . GLY A 1 191 ? -20.852 -32.967 -8.926 1.00 88.21 713 GLY A CA 1
ATOM 1458 C C . GLY A 1 191 ? -21.886 -34.058 -8.770 1.00 90.33 713 GLY A C 1
ATOM 1459 O O . GLY A 1 191 ? -21.565 -35.247 -8.876 1.00 89.32 713 GLY A O 1
ATOM 1460 N N . GLU A 1 192 ? -23.125 -33.654 -8.498 1.00 93.57 714 GLU A N 1
ATOM 1461 C CA . GLU A 1 192 ? -24.203 -34.606 -8.362 1.00 96.13 714 GLU A CA 1
ATOM 1462 C C . GLU A 1 192 ? -24.800 -34.807 -9.747 1.00 98.33 714 GLU A C 1
ATOM 1463 O O . GLU A 1 192 ? -25.102 -33.830 -10.435 1.00 99.55 714 GLU A O 1
ATOM 1465 N N . PRO A 1 193 ? -24.928 -36.076 -10.182 1.00 99.21 715 PRO A N 1
ATOM 1466 C CA . PRO A 1 193 ? -25.446 -36.349 -11.524 1.00 101.47 715 PRO A CA 1
ATOM 1467 C C . PRO A 1 193 ? -26.912 -35.971 -11.664 1.00 105.89 715 PRO A C 1
ATOM 1468 O O . PRO A 1 193 ? -27.653 -35.991 -10.682 1.00 107.55 715 PRO A O 1
ATOM 1472 N N . ALA A 1 194 ? -27.311 -35.621 -12.883 1.00 108.58 716 ALA A N 1
ATOM 1473 C CA . ALA A 1 194 ? -28.705 -35.277 -13.199 1.00 113.23 716 ALA A CA 1
ATOM 1474 C C . ALA A 1 194 ? -29.631 -36.491 -13.060 1.00 116.12 716 ALA A C 1
ATOM 1475 O O . ALA A 1 194 ? -30.864 -36.341 -13.030 1.00 119.85 716 ALA A O 1
ATOM 1477 N N . HIS A 1 195 ? -29.015 -37.680 -12.975 1.00 115.15 717 HIS A N 1
ATOM 1478 C CA . HIS A 1 195 ? -29.686 -38.967 -12.696 1.00 117.54 717 HIS A CA 1
ATOM 1479 C C . HIS A 1 195 ? -30.966 -39.185 -13.529 1.00 121.98 717 HIS A C 1
ATOM 1480 O O . HIS A 1 195 ? -31.076 -40.147 -14.296 1.00 123.18 717 HIS A O 1
ATOM 1487 N N . PHE B 2 1 ? 5.096 -51.502 -33.212 1.00 139.11 6872 PHE B N 1
ATOM 1488 C CA . PHE B 2 1 ? 5.778 -50.225 -33.576 1.00 139.09 6872 PHE B CA 1
ATOM 1489 C C . PHE B 2 1 ? 7.021 -50.016 -32.704 1.00 138.77 6872 PHE B C 1
ATOM 1490 O O . PHE B 2 1 ? 7.025 -50.386 -31.525 1.00 138.83 6872 PHE B O 1
ATOM 1498 N N . TYR B 2 2 ? 8.080 -49.463 -33.294 1.00 138.27 6873 TYR B N 1
ATOM 1499 C CA . TYR B 2 2 ? 9.290 -49.125 -32.531 1.00 137.87 6873 TYR B CA 1
ATOM 1500 C C . TYR B 2 2 ? 9.919 -47.775 -32.927 1.00 137.26 6873 TYR B C 1
ATOM 1501 O O . TYR B 2 2 ? 10.937 -47.729 -33.635 1.00 137.36 6873 TYR B O 1
ATOM 1510 N N . PRO B 2 3 ? 9.308 -46.662 -32.464 1.00 136.51 6874 PRO B N 1
ATOM 1511 C CA . PRO B 2 3 ? 9.858 -45.336 -32.739 1.00 135.80 6874 PRO B CA 1
ATOM 1512 C C . PRO B 2 3 ? 10.847 -44.861 -31.665 1.00 135.06 6874 PRO B C 1
ATOM 1513 O O . PRO B 2 3 ? 10.543 -44.905 -30.468 1.00 134.84 6874 PRO B O 1
ATOM 1517 N N . MET B 2 4 ? 12.025 -44.423 -32.106 1.00 134.19 6875 MET B N 1
ATOM 1518 C CA . MET B 2 4 ? 13.032 -43.839 -31.217 1.00 133.37 6875 MET B CA 1
ATOM 1519 C C . MET B 2 4 ? 12.689 -42.382 -30.911 1.00 132.42 6875 MET B C 1
ATOM 1520 O O . MET B 2 4 ? 12.147 -41.671 -31.764 1.00 132.35 6875 MET B O 1
ATOM 1525 N N . LEU B 2 5 ? 12.993 -41.957 -29.685 1.00 131.24 6876 LEU B N 1
ATOM 1526 C CA . LEU B 2 5 ? 12.748 -40.586 -29.242 1.00 129.93 6876 LEU B CA 1
ATOM 1527 C C . LEU B 2 5 ? 14.036 -39.843 -28.875 1.00 129.06 6876 LEU B C 1
ATOM 1528 O O . LEU B 2 5 ? 14.932 -40.391 -28.222 1.00 128.93 6876 LEU B O 1
ATOM 1533 N N . ARG B 2 6 ? 14.104 -38.587 -29.305 1.00 127.87 6877 ARG B N 1
ATOM 1534 C CA . ARG B 2 6 ? 15.252 -37.726 -29.066 1.00 126.74 6877 ARG B CA 1
ATOM 1535 C C . ARG B 2 6 ? 14.774 -36.289 -28.887 1.00 125.74 6877 ARG B C 1
ATOM 1536 O O . ARG B 2 6 ? 13.869 -35.838 -29.593 1.00 125.66 6877 ARG B O 1
ATOM 1544 N N . TYR B 2 7 ? 15.377 -35.585 -27.931 1.00 124.51 6878 TYR B N 1
ATOM 1545 C CA . TYR B 2 7 ? 15.078 -34.175 -27.692 1.00 123.18 6878 TYR B CA 1
ATOM 1546 C C . TYR B 2 7 ? 16.182 -33.300 -28.294 1.00 122.54 6878 TYR B C 1
ATOM 1547 O O . TYR B 2 7 ? 17.225 -33.082 -27.678 1.00 122.22 6878 TYR B O 1
ATOM 1556 N N . THR B 2 8 ? 15.943 -32.820 -29.514 1.00 121.92 6879 THR B N 1
ATOM 1557 C CA . THR B 2 8 ? 16.926 -32.022 -30.254 1.00 121.28 6879 THR B CA 1
ATOM 1558 C C . THR B 2 8 ? 17.227 -30.723 -29.521 1.00 120.71 6879 THR B C 1
ATOM 1559 O O . THR B 2 8 ? 18.390 -30.391 -29.288 1.00 120.72 6879 THR B O 1
ATOM 1563 N N . ASN B 2 9 ? 16.175 -30.000 -29.150 1.00 120.00 6880 ASN B N 1
ATOM 1564 C CA . ASN B 2 9 ? 16.338 -28.799 -28.345 1.00 119.38 6880 ASN B CA 1
ATOM 1565 C C . ASN B 2 9 ? 16.350 -29.100 -26.850 1.00 118.73 6880 ASN B C 1
ATOM 1566 O O . ASN B 2 9 ? 16.890 -30.132 -26.436 1.00 118.70 6880 ASN B O 1
ATOM 1571 N N . GLY B 2 10 ? 15.767 -28.217 -26.044 1.00 117.83 6881 GLY B N 1
ATOM 1572 C CA . GLY B 2 10 ? 15.859 -28.341 -24.589 1.00 116.78 6881 GLY B CA 1
ATOM 1573 C C . GLY B 2 10 ? 15.066 -29.488 -23.978 1.00 115.82 6881 GLY B C 1
ATOM 1574 O O . GLY B 2 10 ? 14.921 -30.552 -24.587 1.00 115.79 6881 GLY B O 1
ATOM 1575 N N . PRO B 2 11 ? 14.578 -29.290 -22.742 1.00 114.96 6882 PRO B N 1
ATOM 1576 C CA . PRO B 2 11 ? 13.575 -30.191 -22.196 1.00 114.15 6882 PRO B CA 1
ATOM 1577 C C . PRO B 2 11 ? 12.186 -29.823 -22.726 1.00 113.13 6882 PRO B C 1
ATOM 1578 O O . PRO B 2 11 ? 12.008 -28.738 -23.281 1.00 112.91 6882 PRO B O 1
ATOM 1582 N N . PRO B 2 12 ? 11.205 -30.729 -22.575 1.00 112.27 6883 PRO B N 1
ATOM 1583 C CA . PRO B 2 12 ? 9.822 -30.365 -22.849 1.00 111.52 6883 PRO B CA 1
ATOM 1584 C C . PRO B 2 12 ? 9.264 -29.509 -21.714 1.00 110.76 6883 PRO B C 1
ATOM 1585 O O . PRO B 2 12 ? 9.926 -29.354 -20.684 1.00 110.82 6883 PRO B O 1
ATOM 1589 N N . PRO B 2 13 ? 8.067 -28.933 -21.905 1.00 110.05 6884 PRO B N 1
ATOM 1590 C CA . PRO B 2 13 ? 7.386 -28.214 -20.830 1.00 109.62 6884 PRO B CA 1
ATOM 1591 C C . PRO B 2 13 ? 7.069 -29.082 -19.600 1.00 109.23 6884 PRO B C 1
ATOM 1592 O O . PRO B 2 13 ? 6.726 -30.253 -19.738 1.00 108.93 6884 PRO B O 1
ATOM 1596 N N . THR B 2 14 ? 7.190 -28.502 -18.411 1.00 109.09 6885 THR B N 1
ATOM 1597 C CA . THR B 2 14 ? 7.017 -29.253 -17.180 1.00 109.28 6885 THR B CA 1
ATOM 1598 C C . THR B 2 14 ? 6.206 -28.474 -16.150 1.00 109.60 6885 THR B C 1
ATOM 1599 O O . THR B 2 14 ? 6.523 -28.388 -14.957 1.00 110.02 6885 THR B O 1
#

B-factor: mean 96.19, std 20.29, range [38.17, 173.59]

Secondary structure (DSSP, 8-state):
--HHHHHHHHHHHHHHHTTTTT----TT-TTTT-EE-SSSS--B-----EEEEETTEEEEE----GGGGGSS--STT-SEEEESS-EEEEEEEEEEEEEEEEEEE---GGGSGGG--TTSB-EEEEEEESSSSSS--EEEEEEE--TTS-SEEEEE-SS--S--EEEEEEEE--BSS-SSEEEE-EEEEEEEE--/---EEEESSSPPP-

Organism: Homo sapiens (NCBI:txid9606)

InterPro domains:
  IPR012919 SUN domain [PF07738] (582-714)
  IPR012919 SUN domain [PS51469] (555-716)
  IPR040994 SUN coiled coil domain 2 [PF18580] (481-538)
  IPR045119 SUN domain-containing protein 1-5 [PTHR12911] (1-715)

GO terms:
  GO:0005635 nuclear envelope (C, IDA)
  GO:0005521 lamin binding (F, IDA)
  GO:0034993 meiotic nuclear membrane microtubule tethering complex (C, IDA)
  GO:0090292 nuclear matrix anchoring at nuclear membrane (P, IDA)
  GO:0005635 nuclear envelope (C, EXP)
  GO:0005637 nuclear inner membrane (C, EXP)
  GO:0010008 endosome membrane (C, EXP)
  GO:0005515 protein binding (F, IPI)
  GO:0042802 identical protein binding (F, IPI)
  GO:0031965 nuclear membrane (C, IDA)
  GO:0140444 cytoskeleton-nuclear membrane anchor activity (F, IDA)
  GO:0008017 microtubule binding (F, TAS)
  GO:0005635 nuclear envelope (C, TAS)
  GO:0007052 mitotic spindle organization (P, TAS)
  GO:0007097 nuclear migration (P, TAS)

Foldseek 3Di:
DDPVVVVVVVVVCVVCCVCLHNVFDFQQAVVLAKDWDVVFWADFQDDPDAFDDPPPDTDDRDAADCCLQNYSDADPRSWTKHWAFKIKTKMQTNAKFQWFKKKFFHDALVRDVVSADQQAFFKKWKFFDAPDDDPPGHTQDIDTDDRPDDGMDMGGGDDGDPDIGRMMMIIGDGTNDDGTIHTTRYMGTGGGGPD/DDDDDDDPDDDDDD

CATH classification: 2.60.120.260

Radius of gyration: 18.78 Å; Cα contacts (8 Å, |Δi|>4): 472; chains: 2; bounding box: 47×37×61 Å